Protein AF-A0A8J1VN07-F1 (afdb_monomer)

Structure (mmCIF, N/CA/C/O backbone):
data_AF-A0A8J1VN07-F1
#
_entry.id   AF-A0A8J1VN07-F1
#
loop_
_atom_site.group_PDB
_atom_site.id
_atom_site.type_symbol
_atom_site.label_atom_id
_atom_site.label_alt_id
_atom_site.label_comp_id
_atom_site.label_asym_id
_atom_site.label_entity_id
_atom_site.label_seq_id
_atom_site.pdbx_PDB_ins_code
_atom_site.Cartn_x
_atom_site.Cartn_y
_atom_site.Cartn_z
_atom_site.occupancy
_atom_site.B_iso_or_equiv
_atom_site.auth_seq_id
_atom_site.auth_comp_id
_atom_site.auth_asym_id
_atom_site.auth_atom_id
_atom_site.pdbx_PDB_model_num
ATOM 1 N N . MET A 1 1 ? -16.258 60.591 -54.299 1.00 44.97 1 MET A N 1
ATOM 2 C CA . MET A 1 1 ? -16.138 59.450 -55.232 1.00 44.97 1 MET A CA 1
ATOM 3 C C . MET A 1 1 ? -14.902 58.642 -54.844 1.00 44.97 1 MET A C 1
ATOM 5 O O . MET A 1 1 ? -13.807 59.048 -55.215 1.00 44.97 1 MET A O 1
ATOM 9 N N . PRO A 1 2 ? -15.018 57.593 -54.014 1.00 46.75 2 PRO A N 1
ATOM 10 C CA . PRO A 1 2 ? -13.864 56.781 -53.646 1.00 46.75 2 PRO A CA 1
ATOM 11 C C . PRO A 1 2 ? -13.555 55.771 -54.760 1.00 46.75 2 PRO A C 1
ATOM 13 O O . PRO A 1 2 ? -14.426 55.025 -55.199 1.00 46.75 2 PRO A O 1
ATOM 16 N N . VAL A 1 3 ? -12.306 55.775 -55.223 1.00 48.25 3 VAL A N 1
ATOM 17 C CA . VAL A 1 3 ? -11.783 54.857 -56.241 1.00 48.25 3 VAL A CA 1
ATOM 18 C C . VAL A 1 3 ? -11.377 53.555 -55.549 1.00 48.25 3 VAL A C 1
ATOM 20 O O . VAL A 1 3 ? -10.400 53.522 -54.803 1.00 48.25 3 VAL A O 1
ATOM 23 N N . GLN A 1 4 ? -12.141 52.485 -55.781 1.00 48.84 4 GLN A N 1
ATOM 24 C CA . GLN A 1 4 ? -11.778 51.123 -55.388 1.00 48.84 4 GLN A CA 1
ATOM 25 C C . GLN A 1 4 ? -10.551 50.669 -56.188 1.00 48.84 4 GLN A C 1
ATOM 27 O O . GLN A 1 4 ? -10.599 50.578 -57.413 1.00 48.84 4 GLN A O 1
ATOM 32 N N . ARG A 1 5 ? -9.449 50.364 -55.497 1.00 56.06 5 ARG A N 1
ATOM 33 C CA . ARG A 1 5 ? -8.319 49.617 -56.062 1.00 56.06 5 ARG A CA 1
ATOM 34 C C . ARG A 1 5 ? -8.428 48.161 -55.621 1.00 56.06 5 ARG A C 1
ATOM 36 O O . ARG A 1 5 ? -8.212 47.847 -54.455 1.00 56.06 5 ARG A O 1
ATOM 43 N N . THR A 1 6 ? -8.762 47.286 -56.558 1.00 60.28 6 THR A N 1
ATOM 44 C CA . THR A 1 6 ? -8.652 45.829 -56.420 1.00 60.28 6 THR A CA 1
ATOM 45 C C . THR A 1 6 ? -7.183 45.387 -56.497 1.00 60.28 6 THR A C 1
ATOM 47 O O . THR A 1 6 ? -6.462 45.864 -57.377 1.00 60.28 6 THR A O 1
ATOM 50 N N . PRO A 1 7 ? -6.716 44.481 -55.618 1.00 59.88 7 PRO A N 1
ATOM 51 C CA . PRO A 1 7 ? -5.375 43.905 -55.695 1.00 59.88 7 PRO A CA 1
ATOM 52 C C . PRO A 1 7 ? -5.293 42.775 -56.745 1.00 59.88 7 PRO A C 1
ATOM 54 O O . PRO A 1 7 ? -6.308 42.144 -57.047 1.00 59.88 7 PRO A O 1
ATOM 57 N N . PRO A 1 8 ? -4.100 42.495 -57.307 1.00 60.81 8 PRO A N 1
ATOM 58 C CA . PRO A 1 8 ? -3.937 41.502 -58.363 1.00 60.81 8 PRO A CA 1
ATOM 59 C C . PRO A 1 8 ? -3.998 40.063 -57.828 1.00 60.81 8 PRO A C 1
ATOM 61 O O . PRO A 1 8 ? -3.438 39.733 -56.781 1.00 60.81 8 PRO A O 1
ATOM 64 N N . HIS A 1 9 ? -4.648 39.192 -58.602 1.00 49.56 9 HI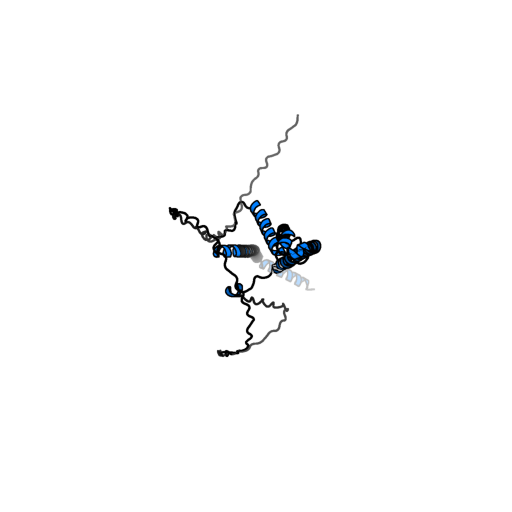S A N 1
ATOM 65 C CA . HIS A 1 9 ? -4.685 37.748 -58.391 1.00 49.56 9 HIS A CA 1
ATOM 66 C C . HIS A 1 9 ? -3.276 37.143 -58.467 1.00 49.56 9 HIS A C 1
ATOM 68 O O . HIS A 1 9 ? -2.657 37.087 -59.529 1.00 49.56 9 HIS A O 1
ATOM 74 N N . ARG A 1 10 ? -2.788 36.636 -57.332 1.00 50.16 10 ARG A N 1
ATOM 75 C CA . ARG A 1 10 ? -1.583 35.806 -57.252 1.00 50.16 10 ARG A CA 1
ATOM 76 C C . ARG A 1 10 ? -1.960 34.371 -57.626 1.00 50.16 10 ARG A C 1
ATOM 78 O O . ARG A 1 10 ? -2.603 33.670 -56.849 1.00 50.16 10 ARG A O 1
ATOM 85 N N . VAL A 1 11 ? -1.586 33.949 -58.831 1.00 57.62 11 VAL A N 1
ATOM 86 C CA . VAL A 1 11 ? -1.698 32.556 -59.281 1.00 57.62 11 VAL A CA 1
ATOM 87 C C . VAL A 1 11 ? -0.687 31.722 -58.489 1.00 57.62 11 VAL A C 1
ATOM 89 O O . VAL A 1 11 ? 0.515 31.783 -58.736 1.00 57.62 11 VAL A O 1
ATOM 92 N N . ASN A 1 12 ? -1.174 30.970 -57.501 1.00 46.94 12 ASN A N 1
ATOM 93 C CA . ASN A 1 12 ? -0.401 29.951 -56.792 1.00 46.94 12 ASN A CA 1
ATOM 94 C C . ASN A 1 12 ? -0.149 28.770 -57.741 1.00 46.94 12 ASN A C 1
ATOM 96 O O . ASN A 1 12 ? -0.944 27.833 -57.803 1.00 46.94 12 ASN A O 1
ATOM 100 N N . GLN A 1 13 ? 0.960 28.808 -58.480 1.00 49.34 13 GLN A N 1
ATOM 101 C CA . GLN A 1 13 ? 1.507 27.602 -59.093 1.00 49.34 13 GLN A CA 1
ATOM 102 C C . GLN A 1 13 ? 2.108 26.740 -57.981 1.00 49.34 13 GLN A C 1
ATOM 104 O O . GLN A 1 13 ? 3.139 27.063 -57.394 1.00 49.34 13 GLN A O 1
ATOM 109 N N . ARG A 1 14 ? 1.397 25.664 -57.643 1.00 55.41 14 ARG A N 1
ATOM 110 C CA . ARG A 1 14 ? 1.853 24.634 -56.713 1.00 55.41 14 ARG A CA 1
ATOM 111 C C . ARG A 1 14 ? 2.911 23.789 -57.441 1.00 55.41 14 ARG A C 1
ATOM 113 O O . ARG A 1 14 ? 2.589 23.271 -58.510 1.00 55.41 14 ARG A O 1
ATOM 120 N N . PRO A 1 15 ? 4.140 23.643 -56.919 1.00 67.19 15 PRO A N 1
ATOM 121 C CA . PRO A 1 15 ? 5.113 22.735 -57.515 1.00 67.19 15 PRO A CA 1
ATOM 122 C C . PRO A 1 15 ? 4.600 21.283 -57.441 1.00 67.19 15 PRO A C 1
ATOM 124 O O . PRO A 1 15 ? 3.856 20.947 -56.509 1.00 67.19 15 PRO A O 1
ATOM 127 N N . PRO A 1 16 ? 4.951 20.428 -58.420 1.00 68.81 16 PRO A N 1
ATOM 128 C CA . PRO A 1 16 ? 4.545 19.028 -58.422 1.00 68.81 16 PRO A CA 1
ATOM 129 C C . PRO A 1 16 ? 5.101 18.299 -57.186 1.00 68.81 16 PRO A C 1
ATOM 131 O O . PRO A 1 16 ? 6.190 18.630 -56.713 1.00 68.81 16 PRO A O 1
ATOM 134 N N . PRO A 1 17 ? 4.360 17.322 -56.633 1.00 63.00 17 PRO A N 1
ATOM 135 C CA . PRO A 1 17 ? 4.795 16.586 -55.455 1.00 63.00 17 PRO A CA 1
ATOM 136 C C . PRO A 1 17 ? 6.035 15.746 -55.774 1.00 63.00 17 PRO A C 1
ATOM 138 O O . PRO A 1 17 ? 6.021 14.939 -56.703 1.00 63.00 17 PRO A O 1
ATOM 141 N N . SER A 1 18 ? 7.091 15.919 -54.977 1.00 63.91 18 SER A N 1
ATOM 142 C CA . SER A 1 18 ? 8.268 15.051 -54.994 1.00 63.91 18 SER A CA 1
ATOM 143 C C . SER A 1 18 ? 7.865 13.580 -54.802 1.00 63.91 18 SER A C 1
ATOM 145 O O . SER A 1 18 ? 6.956 13.301 -54.009 1.00 63.91 18 SER A O 1
ATOM 147 N N . PRO A 1 19 ? 8.527 12.632 -55.490 1.00 59.41 19 PRO A N 1
ATOM 148 C CA . PRO A 1 19 ? 8.246 11.211 -55.335 1.00 59.41 19 PRO A CA 1
ATOM 149 C C . PRO A 1 19 ? 8.469 10.795 -53.877 1.00 59.41 19 PRO A C 1
ATOM 151 O O . PRO A 1 19 ? 9.519 11.065 -53.291 1.00 59.41 19 PRO A O 1
ATOM 154 N N . ARG A 1 20 ? 7.445 10.172 -53.278 1.00 55.84 20 ARG A N 1
ATOM 155 C CA . ARG A 1 20 ? 7.528 9.619 -51.923 1.00 55.84 20 ARG A CA 1
ATOM 156 C C . ARG A 1 20 ? 8.669 8.598 -51.873 1.00 55.84 20 ARG A C 1
ATOM 158 O O . ARG A 1 20 ? 8.742 7.761 -52.773 1.00 55.84 20 ARG A O 1
ATOM 165 N N . PRO A 1 21 ? 9.520 8.620 -50.834 1.00 54.38 21 PRO A N 1
ATOM 166 C CA . PRO A 1 21 ? 10.412 7.505 -50.579 1.00 54.38 21 PRO A CA 1
ATOM 167 C C . PRO A 1 21 ? 9.549 6.266 -50.357 1.00 54.38 21 PRO A C 1
ATOM 169 O O . PRO A 1 21 ? 8.587 6.308 -49.592 1.00 54.38 21 PRO A O 1
ATOM 172 N N . THR A 1 22 ? 9.882 5.200 -51.072 1.00 52.91 22 THR A N 1
ATOM 173 C CA . THR A 1 22 ? 9.281 3.876 -50.968 1.00 52.91 22 THR A CA 1
ATOM 174 C C . THR A 1 22 ? 9.174 3.503 -49.489 1.00 52.91 22 THR A C 1
ATOM 176 O O . THR A 1 22 ? 10.190 3.296 -48.822 1.00 52.91 22 THR A O 1
ATOM 179 N N . GLU A 1 23 ? 7.950 3.498 -48.956 1.00 41.38 23 GLU A N 1
ATOM 180 C CA . GLU A 1 23 ? 7.654 2.883 -47.668 1.00 41.38 23 GLU A CA 1
ATOM 181 C C . GLU A 1 23 ? 8.021 1.411 -47.817 1.00 41.38 23 GLU A C 1
ATOM 183 O O . GLU A 1 23 ? 7.412 0.673 -48.590 1.00 41.38 23 GLU A O 1
ATOM 188 N N . VAL A 1 24 ? 9.088 1.003 -47.135 1.00 53.22 24 VAL A N 1
ATOM 189 C CA . VAL A 1 24 ? 9.361 -0.409 -46.919 1.00 53.22 24 VAL A CA 1
ATOM 190 C C . VAL A 1 24 ? 8.247 -0.877 -45.995 1.00 53.22 24 VAL A C 1
ATOM 192 O O . VAL A 1 24 ? 8.266 -0.587 -44.798 1.00 53.22 24 VAL A O 1
ATOM 195 N N . ASP A 1 25 ? 7.243 -1.508 -46.596 1.00 42.31 25 ASP A N 1
ATOM 196 C CA . ASP A 1 25 ? 6.128 -2.171 -45.934 1.00 42.31 25 ASP A CA 1
ATOM 197 C C . ASP A 1 25 ? 6.688 -3.310 -45.074 1.00 42.31 25 ASP A C 1
ATOM 199 O O . ASP A 1 25 ? 6.814 -4.460 -45.490 1.00 42.31 25 ASP A O 1
ATOM 203 N N . MET A 1 26 ? 7.129 -2.964 -43.864 1.00 48.28 26 MET A N 1
ATOM 204 C CA . MET A 1 26 ? 7.346 -3.938 -42.808 1.00 48.28 26 MET A CA 1
ATOM 205 C C . MET A 1 26 ? 5.979 -4.269 -42.222 1.00 48.28 26 MET A C 1
ATOM 207 O O . MET A 1 26 ? 5.618 -3.800 -41.142 1.00 48.28 26 MET A O 1
ATOM 211 N N . THR A 1 27 ? 5.219 -5.080 -42.961 1.00 44.22 27 THR A N 1
ATOM 212 C CA . THR A 1 27 ? 4.056 -5.805 -42.454 1.00 44.22 27 THR A CA 1
ATOM 213 C C . THR A 1 27 ? 4.450 -6.507 -41.160 1.00 44.22 27 THR A C 1
ATOM 215 O O . THR A 1 27 ? 5.112 -7.546 -41.164 1.00 44.22 27 THR A O 1
ATOM 218 N N . LEU A 1 28 ? 4.059 -5.909 -40.035 1.00 52.22 28 LEU A N 1
ATOM 219 C CA . LEU A 1 28 ? 4.074 -6.561 -38.737 1.00 52.22 28 LEU A CA 1
ATOM 220 C C . LEU A 1 28 ? 3.205 -7.826 -38.839 1.00 52.22 28 LEU A C 1
ATOM 222 O O . LEU A 1 28 ? 2.122 -7.768 -39.431 1.00 52.22 28 LEU A O 1
ATOM 226 N N . PRO A 1 29 ? 3.643 -8.972 -38.285 1.00 57.94 29 PRO A N 1
ATOM 227 C CA . PRO A 1 29 ? 2.808 -10.162 -38.244 1.00 57.94 29 PRO A CA 1
ATOM 228 C C . PRO A 1 29 ? 1.493 -9.831 -37.524 1.00 57.94 29 PRO A C 1
ATOM 230 O O . PRO A 1 29 ? 1.509 -9.071 -36.549 1.00 57.94 29 PRO A O 1
ATOM 233 N N . PRO A 1 30 ? 0.352 -10.372 -37.989 1.00 57.31 30 PRO A N 1
ATOM 234 C CA . PRO A 1 30 ? -0.945 -10.076 -37.407 1.00 57.31 30 PRO A CA 1
ATOM 235 C C . PRO A 1 30 ? -0.907 -10.374 -35.912 1.00 57.31 30 PRO A C 1
ATOM 237 O O . PRO A 1 30 ? -0.591 -11.484 -35.479 1.00 57.31 30 PRO A O 1
ATOM 240 N N . THR A 1 31 ? -1.212 -9.340 -35.137 1.00 47.22 31 THR A N 1
ATOM 241 C CA . THR A 1 31 ? -1.364 -9.366 -33.691 1.00 47.22 31 THR A CA 1
ATOM 242 C C . THR A 1 31 ? -2.186 -10.584 -33.297 1.00 47.22 31 THR A C 1
ATOM 244 O O . THR A 1 31 ? -3.302 -10.779 -33.785 1.00 47.22 31 THR A O 1
ATOM 247 N N . SER A 1 32 ? -1.603 -11.408 -32.423 1.00 45.50 32 SER A N 1
ATOM 248 C CA . SER A 1 32 ? -2.245 -12.559 -31.802 1.00 45.50 32 SER A CA 1
ATOM 249 C C . SER A 1 32 ? -3.691 -12.243 -31.447 1.00 45.50 32 SER A C 1
ATOM 251 O O . SER A 1 32 ? -3.991 -11.378 -30.625 1.00 45.50 32 SER A O 1
ATOM 253 N N . ARG A 1 33 ? -4.559 -12.985 -32.126 1.00 42.59 33 ARG A N 1
ATOM 254 C CA . ARG A 1 33 ? -5.982 -13.187 -31.897 1.00 42.59 33 ARG A CA 1
ATOM 255 C C . ARG A 1 33 ? -6.319 -12.998 -30.414 1.00 42.59 33 ARG A C 1
ATOM 257 O O . ARG A 1 33 ? -5.967 -13.831 -29.581 1.00 42.59 33 ARG A O 1
ATOM 264 N N . ALA A 1 34 ? -7.004 -11.900 -30.102 1.00 43.56 34 ALA A N 1
ATOM 265 C CA . ALA A 1 34 ? -7.646 -11.716 -28.810 1.00 43.56 34 ALA A CA 1
ATOM 266 C C . ALA A 1 34 ? -8.473 -12.970 -28.490 1.00 43.56 34 ALA A C 1
ATOM 268 O O . ALA A 1 34 ? -9.209 -13.464 -29.351 1.00 43.56 34 ALA A O 1
ATOM 269 N N . PHE A 1 35 ? -8.319 -13.495 -27.274 1.00 41.31 35 PHE A N 1
ATOM 270 C CA . PHE A 1 35 ? -9.111 -14.599 -26.749 1.00 41.31 35 PHE A CA 1
ATOM 271 C C . PHE A 1 35 ? -10.602 -14.257 -26.867 1.00 41.31 35 PHE A C 1
ATOM 273 O O . PHE A 1 35 ? -11.169 -13.555 -26.034 1.00 41.31 35 PHE A O 1
ATOM 280 N N . GLN A 1 36 ? -11.243 -14.754 -27.923 1.00 41.31 36 GLN A N 1
ATOM 281 C CA . GLN A 1 36 ? -12.692 -14.808 -28.020 1.00 41.31 36 GLN A CA 1
ATOM 282 C C . GLN A 1 36 ? -13.161 -15.913 -27.076 1.00 41.31 36 GLN A C 1
ATOM 284 O O . GLN A 1 36 ? -13.163 -17.089 -27.433 1.00 41.31 36 GLN A O 1
ATOM 289 N N . THR A 1 37 ? -13.581 -15.555 -25.867 1.00 53.03 37 THR A N 1
ATOM 290 C CA . THR A 1 37 ? -14.410 -16.434 -25.037 1.00 53.03 37 THR A CA 1
ATOM 291 C C . THR A 1 37 ? -15.842 -16.409 -25.574 1.00 53.03 37 THR A C 1
ATOM 293 O O . THR A 1 37 ? -16.760 -15.863 -24.973 1.00 53.03 37 THR A O 1
ATOM 296 N N . SER A 1 38 ? -16.038 -16.995 -26.756 1.00 39.28 38 SER A N 1
ATOM 297 C CA . SER A 1 38 ? -17.365 -17.256 -27.308 1.00 39.28 38 SER A CA 1
ATOM 298 C C . SER A 1 38 ? -17.703 -18.721 -27.073 1.00 39.28 38 SER A C 1
ATOM 300 O O . SER A 1 38 ? -17.197 -19.606 -27.757 1.00 39.28 38 SER A O 1
ATOM 302 N N . ASN A 1 39 ? -18.566 -18.976 -26.091 1.00 49.66 39 ASN A N 1
ATOM 303 C CA . ASN A 1 39 ? -19.317 -20.222 -26.003 1.00 49.66 39 ASN A CA 1
ATOM 304 C C . ASN A 1 39 ? -20.809 -19.870 -26.165 1.00 49.66 39 ASN A C 1
ATOM 306 O O . ASN A 1 39 ? -21.510 -19.680 -25.167 1.00 49.66 39 ASN A O 1
ATOM 310 N N . PRO A 1 40 ? -21.310 -19.688 -27.403 1.00 49.91 40 PRO A N 1
ATOM 311 C CA . PRO A 1 40 ? -22.647 -19.168 -27.670 1.00 49.91 40 PRO A CA 1
ATOM 312 C C . PRO A 1 40 ? -23.677 -20.308 -27.685 1.00 49.91 40 PRO A C 1
ATOM 314 O O . PRO A 1 40 ? -24.415 -20.476 -28.651 1.00 49.91 40 PRO A O 1
ATOM 317 N N . GLY A 1 41 ? -23.704 -21.134 -26.633 1.00 46.06 41 GLY A N 1
ATOM 318 C CA . GLY A 1 41 ? -24.526 -22.351 -26.634 1.00 46.06 41 GLY A CA 1
ATOM 319 C C . GLY A 1 41 ? -25.024 -22.865 -25.287 1.00 46.06 41 GLY A C 1
ATOM 320 O O . GLY A 1 41 ? -25.843 -23.779 -25.268 1.00 46.06 41 GLY A O 1
ATOM 321 N N . VAL A 1 42 ? -24.609 -22.297 -24.151 1.00 48.22 42 VAL A N 1
ATOM 322 C CA . VAL A 1 42 ? -25.047 -22.807 -22.840 1.00 48.22 42 VAL A CA 1
ATOM 323 C C . VAL A 1 42 ? -26.216 -21.977 -22.310 1.00 48.22 42 VAL A C 1
ATOM 325 O O . VAL A 1 42 ? -26.054 -21.087 -21.477 1.00 48.22 42 VAL A O 1
ATOM 328 N N . ARG A 1 43 ? -27.431 -22.289 -22.778 1.00 43.19 43 ARG A N 1
ATOM 329 C CA . ARG A 1 43 ? -28.664 -21.918 -22.070 1.00 43.19 43 ARG A CA 1
ATOM 330 C C . ARG A 1 43 ? -28.736 -22.738 -20.779 1.00 43.19 43 ARG A C 1
ATOM 332 O O . ARG A 1 43 ? -29.163 -23.886 -20.798 1.00 43.19 43 ARG A O 1
ATOM 339 N N . ARG A 1 44 ? -28.316 -22.156 -19.652 1.00 46.28 44 ARG A N 1
ATOM 340 C CA . ARG A 1 44 ? -28.625 -22.710 -18.326 1.00 46.28 44 ARG A CA 1
ATOM 341 C C . ARG A 1 44 ? -30.095 -22.435 -18.022 1.00 46.28 44 ARG A C 1
ATOM 343 O O . ARG A 1 44 ? -30.465 -21.310 -17.702 1.00 46.28 44 ARG A O 1
ATOM 350 N N . THR A 1 45 ? -30.931 -23.456 -18.152 1.00 60.88 45 THR A N 1
ATOM 351 C CA . THR A 1 45 ? -32.258 -23.489 -17.534 1.00 60.88 45 THR A CA 1
ATOM 352 C C . THR A 1 45 ? -32.102 -23.525 -16.009 1.00 60.88 45 THR A C 1
ATOM 354 O O . THR A 1 45 ? -31.266 -24.287 -15.517 1.00 60.88 45 THR A O 1
ATOM 357 N N . PRO A 1 46 ? -32.866 -22.726 -15.245 1.00 56.19 46 PRO A N 1
ATOM 358 C CA . PRO A 1 46 ? -32.878 -22.831 -13.790 1.00 56.19 46 PRO A CA 1
ATOM 359 C C . PRO A 1 46 ? -33.546 -24.152 -13.361 1.00 56.19 46 PRO A C 1
ATOM 361 O O . PRO A 1 46 ? -34.554 -24.532 -13.963 1.00 56.19 46 PRO A O 1
ATOM 364 N N . PRO A 1 47 ? -33.020 -24.866 -12.349 1.00 60.38 47 PRO A N 1
ATOM 365 C CA . PRO A 1 47 ? -33.726 -26.003 -11.776 1.00 60.38 47 PRO A CA 1
ATOM 366 C C . PRO A 1 47 ? -34.983 -25.518 -11.028 1.00 60.38 47 PRO A C 1
ATOM 368 O O . PRO A 1 47 ? -34.917 -24.511 -10.317 1.00 60.38 47 PRO A O 1
ATOM 371 N N . PRO A 1 48 ? -36.130 -26.201 -11.177 1.00 54.91 48 PRO A N 1
ATOM 372 C CA . PRO A 1 48 ? -37.327 -25.906 -10.409 1.00 54.91 48 PRO A CA 1
ATOM 373 C C . PRO A 1 48 ? -37.236 -26.543 -9.017 1.00 54.91 48 PRO A C 1
ATOM 375 O O . PRO A 1 48 ? -36.847 -27.699 -8.886 1.00 54.91 48 PRO A O 1
ATOM 378 N N . GLY A 1 49 ? -37.668 -25.797 -7.999 1.00 51.62 49 GLY A N 1
ATOM 379 C CA . GLY A 1 49 ? -38.128 -26.355 -6.727 1.00 51.62 49 GLY A CA 1
ATOM 380 C C . GLY A 1 49 ? -37.034 -26.777 -5.748 1.00 51.62 49 GLY A C 1
ATOM 381 O O . GLY A 1 49 ? -36.544 -27.901 -5.766 1.00 51.62 49 GLY A O 1
ATOM 382 N N . THR A 1 50 ? -36.732 -25.906 -4.791 1.00 44.69 50 THR A N 1
ATOM 383 C CA . THR A 1 50 ? -36.275 -26.361 -3.475 1.00 44.69 50 THR A CA 1
ATOM 384 C C . THR A 1 50 ? -37.034 -25.545 -2.444 1.00 44.69 50 THR A C 1
ATOM 386 O O . THR A 1 50 ? -36.793 -24.351 -2.273 1.00 44.69 50 THR A O 1
ATOM 389 N N . GLU A 1 51 ? -38.044 -26.184 -1.858 1.00 53.34 51 GLU A N 1
ATOM 390 C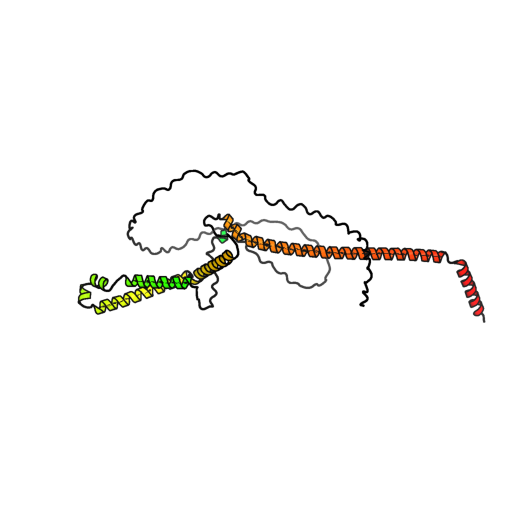 CA . GLU A 1 51 ? -38.797 -25.673 -0.719 1.00 53.34 51 GLU A CA 1
ATOM 391 C C . GLU A 1 51 ? -37.852 -25.346 0.448 1.00 53.34 51 GLU A C 1
ATOM 393 O O . GLU A 1 51 ? -36.861 -26.054 0.660 1.00 53.34 51 GLU A O 1
ATOM 398 N N . PRO A 1 52 ? -38.140 -24.292 1.228 1.00 59.38 52 PRO A N 1
ATOM 399 C CA . PRO A 1 52 ? -37.402 -24.012 2.449 1.00 59.38 52 PRO A CA 1
ATOM 400 C C . PRO A 1 52 ? -37.771 -25.036 3.540 1.00 59.38 52 PRO A C 1
ATOM 402 O O . PRO A 1 52 ? -38.960 -25.275 3.766 1.00 59.38 52 PRO A O 1
ATOM 405 N N . PRO A 1 53 ? -36.798 -25.623 4.263 1.00 66.31 53 PRO A N 1
ATOM 406 C CA . PRO A 1 53 ? -37.112 -26.436 5.430 1.00 66.31 53 PRO A CA 1
ATOM 407 C C . PRO A 1 53 ? -37.690 -25.564 6.562 1.00 66.31 53 PRO A C 1
ATOM 409 O O . PRO A 1 53 ? -37.309 -24.396 6.704 1.00 66.31 53 PRO A O 1
ATOM 412 N N . PRO A 1 54 ? -38.607 -26.112 7.379 1.00 57.62 54 PRO A N 1
ATOM 413 C CA . PRO A 1 54 ? -39.258 -25.371 8.445 1.00 57.62 54 PRO A CA 1
ATOM 414 C C . PRO A 1 54 ? -38.294 -25.011 9.579 1.00 57.62 54 PRO A C 1
ATOM 416 O O . PRO A 1 54 ? -37.402 -25.763 9.966 1.00 57.62 54 PRO A O 1
ATOM 419 N N . SER A 1 55 ? -38.549 -23.824 10.115 1.00 50.53 55 SER A N 1
ATOM 420 C CA . SER A 1 55 ? -37.924 -23.208 11.276 1.00 50.53 55 SER A CA 1
ATOM 421 C C . SER A 1 55 ? -37.987 -24.118 12.510 1.00 50.53 55 SER A C 1
ATOM 423 O O . SER A 1 55 ? -39.042 -24.251 13.129 1.00 50.53 55 SER A O 1
ATOM 425 N N . SER A 1 56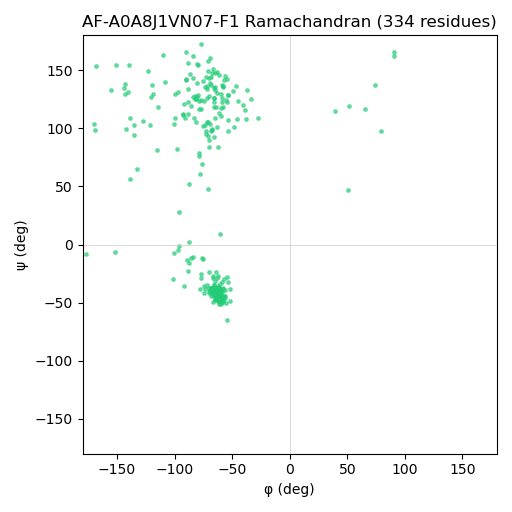 ? -36.851 -24.696 12.907 1.00 49.12 56 SER A N 1
ATOM 426 C CA . SER A 1 56 ? -36.698 -25.362 14.205 1.00 49.12 56 SER A CA 1
ATOM 427 C C . SER A 1 56 ? -36.153 -24.379 15.234 1.00 49.12 56 SER A C 1
ATOM 429 O O . SER A 1 56 ? -35.010 -23.931 15.161 1.00 49.12 56 SER A O 1
ATOM 431 N N . ALA A 1 57 ? -37.006 -24.045 16.199 1.00 44.72 57 ALA A N 1
ATOM 432 C CA . ALA A 1 57 ? -36.669 -23.294 17.394 1.00 44.72 57 ALA A CA 1
ATOM 433 C C . ALA A 1 57 ? -35.674 -24.089 18.259 1.00 44.72 57 ALA A C 1
ATOM 435 O O . ALA A 1 57 ? -35.995 -25.177 18.734 1.00 44.72 57 ALA A O 1
ATOM 436 N N . MET A 1 58 ? -34.476 -23.542 18.485 1.00 46.62 58 MET A N 1
ATOM 437 C CA . MET A 1 58 ? -33.552 -24.048 19.503 1.00 46.62 58 MET A CA 1
ATOM 438 C C . MET A 1 58 ? -33.836 -23.370 20.843 1.00 46.62 58 MET A C 1
ATOM 440 O O . MET A 1 58 ? -33.614 -22.176 21.029 1.00 46.62 58 MET A O 1
ATOM 444 N N . THR A 1 59 ? -34.320 -24.174 21.781 1.00 56.03 59 THR A N 1
ATOM 445 C CA . THR A 1 59 ? -34.325 -23.910 23.220 1.00 56.03 59 THR A CA 1
ATOM 446 C C . THR A 1 59 ? -32.890 -24.041 23.759 1.00 56.03 59 THR A C 1
ATOM 448 O O . THR A 1 59 ? -32.208 -24.998 23.390 1.00 56.03 59 THR A O 1
ATOM 451 N N . PRO A 1 60 ? -32.396 -23.142 24.627 1.00 49.94 60 PRO A N 1
ATOM 452 C CA . PRO A 1 60 ? -31.083 -23.304 25.242 1.00 49.94 60 PRO A CA 1
ATOM 453 C C . PRO A 1 60 ? -31.168 -24.252 26.449 1.00 49.94 60 PRO A C 1
ATOM 455 O O . PRO A 1 60 ? -31.950 -24.015 27.370 1.00 49.94 60 PRO A O 1
ATOM 458 N N . GLN A 1 61 ? -30.350 -25.309 26.465 1.00 51.38 61 GLN A N 1
ATOM 459 C CA . GLN A 1 61 ? -30.043 -26.041 27.698 1.00 51.38 61 GLN A CA 1
ATOM 460 C C . GLN A 1 61 ? -28.801 -25.448 28.387 1.00 51.38 61 GLN A C 1
ATOM 462 O O . GLN A 1 61 ? -27.848 -25.075 27.698 1.00 51.38 61 GLN A O 1
ATOM 467 N N . PRO A 1 62 ? -28.785 -25.375 29.732 1.00 54.88 62 PRO A N 1
ATOM 468 C CA . PRO A 1 62 ? -27.644 -24.901 30.500 1.00 54.88 62 PRO A CA 1
ATOM 469 C C . PRO A 1 62 ? -26.710 -26.075 30.808 1.00 54.88 62 PRO A C 1
ATOM 471 O O . PRO A 1 62 ? -27.134 -27.044 31.435 1.00 54.88 62 PRO A O 1
ATOM 474 N N . ASN A 1 63 ? -25.440 -25.989 30.402 1.00 44.91 63 ASN A N 1
ATOM 475 C CA . ASN A 1 63 ? -24.435 -26.958 30.830 1.00 44.91 63 ASN A CA 1
ATOM 476 C C . ASN A 1 63 ? -23.592 -26.409 31.980 1.00 44.91 63 ASN A C 1
ATOM 478 O O . ASN A 1 63 ? -23.099 -25.282 31.959 1.00 44.91 63 ASN A O 1
ATOM 482 N N . LEU A 1 64 ? -23.523 -27.258 32.998 1.00 44.53 64 LEU A N 1
ATOM 483 C CA . LEU A 1 64 ? -22.979 -27.065 34.327 1.00 44.53 64 LEU A CA 1
ATOM 484 C C . LEU A 1 64 ? -21.450 -26.977 34.344 1.00 44.53 64 LEU A C 1
ATOM 486 O O . LEU A 1 64 ? -20.752 -27.628 33.569 1.00 44.53 64 LEU A O 1
ATOM 490 N N . LEU A 1 65 ? -20.979 -26.200 35.321 1.00 41.91 65 LEU A N 1
ATOM 491 C CA . LEU A 1 65 ? -19.646 -26.212 35.914 1.00 41.91 65 LEU A CA 1
ATOM 492 C C . LEU A 1 65 ? -19.056 -27.625 36.051 1.00 41.91 65 LEU A C 1
ATOM 494 O O . LEU A 1 65 ? -19.667 -28.466 36.706 1.00 41.91 65 LEU A O 1
ATOM 498 N N . VAL A 1 66 ? -17.794 -27.786 35.644 1.00 50.75 66 VAL A N 1
ATOM 499 C CA . VAL A 1 66 ? -16.777 -28.506 36.432 1.00 50.75 66 VAL A CA 1
ATOM 500 C C . VAL A 1 66 ? -15.426 -27.787 36.262 1.00 50.75 66 VAL A C 1
ATOM 502 O O . VAL A 1 66 ? -15.032 -27.525 35.125 1.00 50.75 66 VAL A O 1
ATOM 505 N N . PRO A 1 67 ? -14.706 -27.461 37.352 1.00 50.69 67 PRO A N 1
ATOM 506 C CA . PRO A 1 67 ? -13.333 -26.973 37.307 1.00 50.69 67 PRO A CA 1
ATOM 507 C C . PRO A 1 67 ? -12.343 -28.145 37.374 1.00 50.69 67 PRO A C 1
ATOM 509 O O . PRO A 1 67 ? -12.548 -29.111 38.110 1.00 50.69 67 PRO A O 1
ATOM 512 N N . SER A 1 68 ? -11.237 -28.066 36.641 1.00 50.06 68 SER A N 1
ATOM 513 C CA . SER A 1 68 ? -10.079 -28.928 36.887 1.00 50.06 68 SER A CA 1
ATOM 514 C C . SER A 1 68 ? -8.794 -28.145 36.677 1.00 50.06 68 SER A C 1
ATOM 516 O O . SER A 1 68 ? -8.336 -27.929 35.558 1.00 50.06 68 SER A O 1
ATOM 518 N N . ASP A 1 69 ? -8.247 -27.723 37.812 1.00 47.28 69 ASP A N 1
ATOM 519 C CA . ASP A 1 69 ? -6.825 -27.520 38.024 1.00 47.28 69 ASP A CA 1
ATOM 520 C C . ASP A 1 69 ? -6.060 -28.796 37.649 1.00 47.28 69 ASP A C 1
ATOM 522 O O . ASP A 1 69 ? -6.354 -29.857 38.192 1.00 47.28 69 ASP A O 1
ATOM 526 N N . MET A 1 70 ? -5.029 -28.689 36.810 1.00 45.31 70 MET A N 1
ATOM 527 C CA . MET A 1 70 ? -3.767 -29.394 37.048 1.00 45.31 70 MET A CA 1
ATOM 528 C C . MET A 1 70 ? -2.602 -28.687 36.351 1.00 45.31 70 MET A C 1
ATOM 530 O O . MET A 1 70 ? -2.663 -28.264 35.200 1.00 45.31 70 MET A O 1
ATOM 534 N N . ARG A 1 71 ? -1.551 -28.534 37.153 1.00 50.00 71 ARG A N 1
ATOM 535 C CA . ARG A 1 71 ? -0.252 -27.901 36.918 1.00 50.00 71 ARG A CA 1
ATOM 536 C C . ARG A 1 71 ? 0.692 -28.798 36.087 1.00 50.00 71 ARG A C 1
ATOM 538 O O . ARG A 1 71 ? 0.346 -29.946 35.823 1.00 50.00 71 ARG A O 1
ATOM 545 N N . PRO A 1 72 ? 1.866 -28.283 35.664 1.00 49.59 72 PRO A N 1
ATOM 546 C CA . PRO A 1 72 ? 2.639 -28.836 34.558 1.00 49.59 72 PRO A CA 1
ATOM 547 C C . PRO A 1 72 ? 3.588 -29.954 35.001 1.00 49.59 72 PRO A C 1
ATOM 549 O O . PRO A 1 72 ? 4.159 -29.900 36.090 1.00 49.59 72 PRO A O 1
ATOM 552 N N . ILE A 1 73 ? 3.795 -30.928 34.114 1.00 45.34 73 ILE A N 1
ATOM 553 C CA . ILE A 1 73 ? 4.864 -31.922 34.224 1.00 45.34 73 ILE A CA 1
ATOM 554 C C . ILE A 1 73 ? 6.085 -31.392 33.468 1.00 45.34 73 ILE A C 1
ATOM 556 O O . ILE A 1 73 ? 6.025 -31.088 32.278 1.00 45.34 73 ILE A O 1
ATOM 560 N N . ILE A 1 74 ? 7.171 -31.255 34.220 1.00 46.34 74 ILE A N 1
ATOM 561 C CA . ILE A 1 74 ? 8.550 -31.092 33.768 1.00 46.34 74 ILE A CA 1
ATOM 562 C C . ILE A 1 74 ? 9.092 -32.499 33.503 1.00 46.34 74 ILE A C 1
ATOM 564 O O . ILE A 1 74 ? 9.033 -33.309 34.416 1.00 46.34 74 ILE A O 1
ATOM 568 N N . GLU A 1 75 ? 9.638 -32.756 32.315 1.00 44.59 75 GLU A N 1
ATOM 569 C CA . GLU A 1 75 ? 10.582 -33.847 31.982 1.00 44.59 75 GLU A CA 1
ATOM 570 C C . GLU A 1 75 ? 11.102 -33.531 30.561 1.00 44.59 75 GLU A C 1
ATOM 572 O O . GLU A 1 75 ? 10.323 -33.476 29.616 1.00 44.59 75 GLU A O 1
ATOM 577 N N . ASN A 1 76 ? 12.278 -32.933 30.364 1.00 39.00 76 ASN A N 1
ATOM 578 C CA . ASN A 1 76 ? 13.654 -33.412 30.535 1.00 39.00 76 ASN A CA 1
ATOM 579 C C . ASN A 1 76 ? 14.054 -34.556 29.577 1.00 39.00 76 ASN A C 1
ATOM 581 O O . ASN A 1 76 ? 13.512 -35.650 29.644 1.00 39.00 76 ASN A O 1
ATOM 585 N N . ASP A 1 77 ? 15.047 -34.237 28.738 1.00 36.75 77 ASP A N 1
ATOM 586 C CA . ASP A 1 77 ? 15.997 -35.091 28.011 1.00 36.75 77 ASP A CA 1
ATOM 587 C C . ASP A 1 77 ? 15.499 -36.265 27.151 1.00 36.75 77 ASP A C 1
ATOM 589 O O . ASP A 1 77 ? 15.028 -37.278 27.655 1.00 36.75 77 ASP A O 1
ATOM 593 N N . SER A 1 78 ? 15.805 -36.206 25.845 1.00 43.97 78 SER A N 1
ATOM 594 C CA . SER A 1 78 ? 16.505 -37.298 25.143 1.00 43.97 78 SER A CA 1
ATOM 595 C C . SER A 1 78 ? 16.955 -36.892 23.736 1.00 43.97 78 SER A C 1
ATOM 597 O O . SER A 1 78 ? 16.193 -36.843 22.774 1.00 43.97 78 SER A O 1
ATOM 599 N N . SER A 1 79 ? 18.259 -36.642 23.662 1.00 43.50 79 SER A N 1
ATOM 600 C CA . SER A 1 79 ? 19.163 -36.843 22.529 1.00 43.50 79 SER A CA 1
ATOM 601 C C . SER A 1 79 ? 18.823 -38.065 21.658 1.00 43.50 79 SER A C 1
ATOM 603 O O . SER A 1 79 ? 18.827 -39.192 22.150 1.00 43.50 79 SER A O 1
ATOM 605 N N . VAL A 1 80 ? 18.656 -37.858 20.345 1.00 46.47 80 VAL A N 1
ATOM 606 C CA . VAL A 1 80 ? 18.945 -38.876 19.320 1.00 46.47 80 VAL A CA 1
ATOM 607 C C . VAL A 1 80 ? 19.637 -38.192 18.142 1.00 46.47 80 VAL A C 1
ATOM 609 O O . VAL A 1 80 ? 19.039 -37.415 17.400 1.00 46.47 80 VAL A O 1
ATOM 612 N N . GLY A 1 81 ? 20.933 -38.472 18.007 1.00 38.62 81 GLY A N 1
ATOM 613 C CA . GLY A 1 81 ? 21.761 -38.048 16.887 1.00 38.62 81 GLY A CA 1
ATOM 614 C C . GLY A 1 81 ? 21.450 -38.825 15.608 1.00 38.62 81 GLY A C 1
ATOM 615 O O . GLY A 1 81 ? 21.202 -40.030 15.636 1.00 38.62 81 GLY A O 1
ATOM 616 N N . ILE A 1 82 ? 21.524 -38.124 14.478 1.00 47.38 82 ILE A N 1
ATOM 617 C CA . ILE A 1 82 ? 21.513 -38.703 13.132 1.00 47.38 82 ILE A CA 1
ATOM 618 C C . ILE A 1 82 ? 22.831 -38.289 12.448 1.00 47.38 82 ILE A C 1
ATOM 620 O O . ILE A 1 82 ? 23.159 -37.099 12.455 1.00 47.38 82 ILE A O 1
ATOM 624 N N . PRO A 1 83 ? 23.620 -39.235 11.903 1.00 59.53 83 PRO A N 1
ATOM 625 C CA . PRO A 1 83 ? 24.945 -38.967 11.338 1.00 59.53 83 PRO A CA 1
ATOM 626 C C . PRO A 1 83 ? 24.892 -38.395 9.906 1.00 59.53 83 PRO A C 1
ATOM 628 O O . PRO A 1 83 ? 23.941 -38.669 9.169 1.00 59.53 83 PRO A O 1
ATOM 631 N N . PRO A 1 84 ? 25.928 -37.652 9.462 1.00 54.97 84 PRO A N 1
ATOM 632 C CA . PRO A 1 84 ? 26.014 -37.142 8.099 1.00 54.97 84 PRO A CA 1
ATOM 633 C C . PRO A 1 84 ? 26.555 -38.206 7.131 1.00 54.97 84 PRO A C 1
ATOM 635 O O . PRO A 1 84 ? 27.623 -38.782 7.339 1.00 54.97 84 PRO A O 1
ATOM 638 N N . ALA A 1 85 ? 25.834 -38.432 6.033 1.00 47.59 85 ALA A N 1
ATOM 639 C CA . ALA A 1 85 ? 26.308 -39.237 4.915 1.00 47.59 85 ALA A CA 1
ATOM 640 C C . ALA A 1 85 ? 27.269 -38.419 4.035 1.00 47.59 85 ALA A C 1
ATOM 642 O O . ALA A 1 85 ? 26.893 -37.420 3.422 1.00 47.59 85 ALA A O 1
ATOM 643 N N . HIS A 1 86 ? 28.518 -38.879 3.970 1.00 43.41 86 HIS A N 1
ATOM 644 C CA . HIS A 1 86 ? 29.508 -38.495 2.972 1.00 43.41 86 HIS A CA 1
ATOM 645 C C . HIS A 1 86 ? 29.079 -38.972 1.575 1.00 43.41 86 HIS A C 1
ATOM 647 O O . HIS A 1 86 ? 28.893 -40.168 1.368 1.00 43.41 86 HIS A O 1
ATOM 653 N N . ILE A 1 87 ? 29.030 -38.065 0.595 1.00 49.06 87 ILE A N 1
ATOM 654 C CA . ILE A 1 87 ? 29.136 -38.419 -0.827 1.00 49.06 87 ILE A CA 1
ATOM 655 C C . ILE A 1 87 ? 30.340 -37.670 -1.391 1.00 49.06 87 ILE A C 1
ATOM 657 O O . ILE A 1 87 ? 30.308 -36.464 -1.625 1.00 49.06 87 ILE A O 1
ATOM 661 N N . GLN A 1 88 ? 31.428 -38.418 -1.555 1.00 41.38 88 GLN A N 1
ATOM 662 C CA . GLN A 1 88 ? 32.573 -38.044 -2.370 1.00 41.38 88 GLN A CA 1
ATOM 663 C C . GLN A 1 88 ? 32.187 -38.267 -3.836 1.00 41.38 88 GLN A C 1
ATOM 665 O O . GLN A 1 88 ? 31.800 -39.373 -4.204 1.00 41.38 88 GLN A O 1
ATOM 670 N N . SER A 1 89 ? 32.305 -37.238 -4.673 1.00 43.00 89 SER A N 1
ATOM 671 C CA . SER A 1 89 ? 32.314 -37.403 -6.126 1.00 43.00 89 SER A CA 1
ATOM 672 C C . SER A 1 89 ? 33.541 -36.702 -6.684 1.00 43.00 89 SER A C 1
ATOM 674 O O . SER A 1 89 ? 33.635 -35.478 -6.722 1.00 43.00 89 SER A O 1
ATOM 676 N N . SER A 1 90 ? 34.498 -37.532 -7.071 1.00 42.56 90 SER A N 1
ATOM 677 C CA . SER A 1 90 ? 35.708 -37.222 -7.814 1.00 42.56 90 SER A CA 1
ATOM 678 C C . SER A 1 90 ? 35.390 -36.730 -9.226 1.00 42.56 90 SER A C 1
ATOM 680 O O . SER A 1 90 ? 34.614 -37.359 -9.947 1.00 42.56 90 SER A O 1
ATOM 682 N N . THR A 1 91 ? 36.059 -35.673 -9.677 1.00 55.09 91 THR A N 1
ATOM 683 C CA . THR A 1 91 ? 36.215 -35.375 -11.109 1.00 55.09 91 THR A CA 1
ATOM 684 C C . THR A 1 91 ? 37.642 -34.856 -11.347 1.00 55.09 91 THR A C 1
ATOM 686 O O . THR A 1 91 ? 38.107 -34.032 -10.557 1.00 55.09 91 THR A O 1
ATOM 689 N N . PRO A 1 92 ? 38.373 -35.384 -12.350 1.00 63.78 92 PRO A N 1
ATOM 690 C CA . PRO A 1 92 ? 39.805 -35.137 -12.545 1.00 63.78 92 PRO A CA 1
ATOM 691 C C . PRO A 1 92 ? 40.108 -33.831 -13.311 1.00 63.78 92 PRO A C 1
ATOM 693 O O . PRO A 1 92 ? 39.225 -33.306 -13.994 1.00 63.78 92 PRO A O 1
ATOM 696 N N . PRO A 1 93 ? 41.356 -33.320 -13.240 1.00 60.91 93 PRO A N 1
ATOM 697 C CA . PRO A 1 93 ? 41.783 -32.105 -13.932 1.00 60.91 93 PRO A CA 1
ATOM 698 C C . PRO A 1 93 ? 42.296 -32.400 -15.353 1.00 60.91 93 PRO A C 1
ATOM 700 O O . PRO A 1 93 ? 42.825 -33.487 -15.602 1.00 60.91 93 PRO A O 1
ATOM 703 N N . PRO A 1 94 ? 42.255 -31.409 -16.259 1.00 58.50 94 PRO A N 1
ATOM 704 C CA . PRO A 1 94 ? 43.225 -31.340 -17.345 1.00 58.50 94 PRO A CA 1
ATOM 705 C C . PRO A 1 94 ? 44.008 -30.020 -17.373 1.00 58.50 94 PRO A C 1
ATOM 707 O O . PRO A 1 94 ? 43.541 -28.962 -16.961 1.00 58.50 94 PRO A O 1
ATOM 710 N N . ALA A 1 95 ? 45.236 -30.164 -17.858 1.00 49.91 95 ALA A N 1
ATOM 711 C CA . ALA A 1 95 ?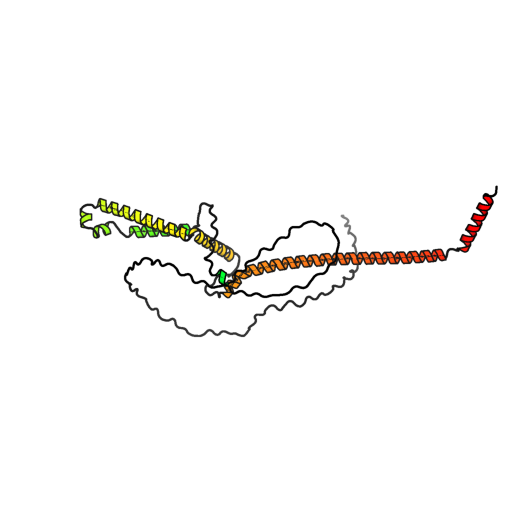 46.373 -29.263 -17.788 1.00 49.91 95 ALA A CA 1
ATOM 712 C C . ALA A 1 95 ? 46.287 -27.982 -18.640 1.00 49.91 95 ALA A C 1
ATOM 714 O O . ALA A 1 95 ? 45.623 -27.933 -19.674 1.00 49.91 95 ALA A O 1
ATOM 715 N N . GLU A 1 96 ? 47.072 -26.986 -18.221 1.00 53.50 96 GLU A N 1
ATOM 716 C CA . GLU A 1 96 ? 47.552 -25.861 -19.035 1.00 53.50 96 GLU A CA 1
ATOM 717 C C . GLU A 1 96 ? 48.582 -26.327 -20.089 1.00 53.50 96 GLU A C 1
ATOM 719 O O . GLU A 1 96 ? 49.212 -27.377 -19.919 1.00 53.50 96 GLU A O 1
ATOM 724 N N . PRO A 1 97 ? 48.820 -25.527 -21.149 1.00 59.09 97 PRO A N 1
ATOM 725 C CA . PRO A 1 97 ? 50.057 -24.736 -21.117 1.00 59.09 97 PRO A CA 1
ATOM 726 C C . PRO A 1 97 ? 49.974 -23.308 -21.712 1.00 59.09 97 PRO A C 1
ATOM 728 O O . PRO A 1 97 ? 49.427 -23.078 -22.784 1.00 59.09 97 PRO A O 1
ATOM 731 N N . VAL A 1 98 ? 50.625 -22.380 -20.998 1.00 52.69 98 VAL A N 1
ATOM 732 C CA . VAL A 1 98 ? 51.579 -21.330 -21.434 1.00 52.69 98 VAL A CA 1
ATOM 733 C C . VAL A 1 98 ? 51.334 -20.563 -22.753 1.00 52.69 98 VAL A C 1
ATOM 735 O O . VAL A 1 98 ? 51.596 -21.082 -23.836 1.00 52.69 98 VAL A O 1
ATOM 738 N N . SER A 1 99 ? 51.090 -19.243 -22.658 1.00 49.75 99 SER A N 1
ATOM 739 C CA . SER A 1 99 ? 51.882 -18.214 -23.378 1.00 49.75 99 SER A CA 1
ATOM 740 C C . SER A 1 99 ? 51.630 -16.772 -22.910 1.00 49.75 99 SER A C 1
ATOM 742 O O . SER A 1 99 ? 50.599 -16.441 -22.337 1.00 49.75 99 SER A O 1
ATOM 744 N N . GLN A 1 100 ? 52.667 -15.958 -23.109 1.00 43.38 100 GLN A N 1
ATOM 745 C CA . GLN A 1 100 ? 53.033 -14.711 -22.432 1.00 43.38 100 GLN A CA 1
ATOM 746 C C . GLN A 1 100 ? 52.449 -13.422 -23.049 1.00 43.38 100 GLN A C 1
ATOM 748 O O . GLN A 1 100 ? 52.139 -13.386 -24.233 1.00 43.38 100 GLN A O 1
ATOM 753 N N . ALA A 1 101 ? 52.542 -12.342 -22.247 1.00 39.25 101 ALA A N 1
ATOM 754 C CA . ALA A 1 101 ? 52.572 -10.907 -22.605 1.00 39.25 101 ALA A CA 1
ATOM 755 C C . ALA A 1 101 ? 51.21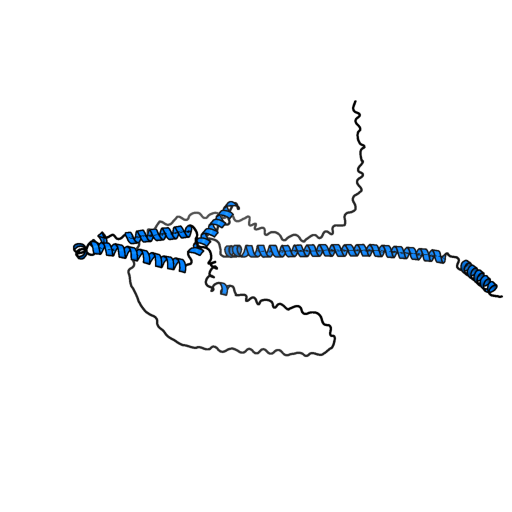8 -10.290 -23.052 1.00 39.25 101 ALA A C 1
ATOM 757 O O . ALA A 1 101 ? 50.461 -10.906 -23.777 1.00 39.25 101 ALA A O 1
ATOM 758 N N . GLN A 1 102 ? 50.782 -9.089 -22.647 1.00 42.06 102 GLN A N 1
ATOM 759 C CA . GLN A 1 102 ? 51.471 -7.825 -22.355 1.00 42.06 102 GLN A CA 1
ATOM 760 C C . GLN A 1 102 ? 50.726 -6.982 -21.290 1.00 42.06 102 GLN A C 1
ATOM 762 O O . GLN A 1 102 ? 49.512 -7.077 -21.130 1.00 42.06 102 GLN A O 1
ATOM 767 N N . LYS A 1 103 ? 51.469 -6.117 -20.581 1.00 44.50 103 LYS A N 1
ATOM 768 C CA . LYS A 1 103 ? 50.963 -5.128 -19.610 1.00 44.50 103 LYS A CA 1
ATOM 769 C C . LYS A 1 103 ? 50.405 -3.879 -20.310 1.00 44.50 103 LYS A C 1
ATOM 771 O O . LYS A 1 103 ? 51.145 -3.222 -21.034 1.00 44.50 103 LYS A O 1
ATOM 776 N N . THR A 1 104 ? 49.182 -3.475 -19.970 1.00 45.19 104 THR A N 1
ATOM 777 C CA . THR A 1 104 ? 48.685 -2.084 -20.041 1.00 45.19 104 THR A CA 1
ATOM 778 C C . THR A 1 104 ? 47.734 -1.832 -18.859 1.00 45.19 104 THR A C 1
ATOM 780 O O . THR A 1 104 ? 46.917 -2.702 -18.554 1.00 45.19 104 THR A O 1
ATOM 783 N N . PRO A 1 105 ? 47.837 -0.699 -18.135 1.00 57.03 105 PRO A N 1
ATOM 784 C CA . PRO A 1 105 ? 46.942 -0.398 -17.025 1.00 57.03 105 PRO A CA 1
ATOM 785 C C . PRO A 1 105 ? 45.695 0.342 -17.528 1.00 57.03 105 PRO A C 1
ATOM 787 O O . PRO A 1 105 ? 45.782 1.297 -18.298 1.00 57.03 105 PRO A O 1
ATOM 790 N N . SER A 1 106 ? 44.521 -0.091 -17.079 1.00 44.69 106 SER A N 1
ATOM 791 C CA . SER A 1 106 ? 43.243 0.610 -17.247 1.00 44.69 106 SER A CA 1
ATOM 792 C C . SER A 1 106 ? 42.417 0.497 -15.958 1.00 44.69 106 SER A C 1
ATOM 794 O O . SER A 1 106 ? 42.675 -0.396 -15.147 1.00 44.69 106 SER A O 1
ATOM 796 N N . PRO A 1 107 ? 41.508 1.455 -15.704 1.00 49.88 107 PRO A N 1
ATOM 797 C CA . PRO A 1 107 ? 41.155 1.889 -14.358 1.00 49.88 107 PRO A CA 1
ATOM 798 C C . PRO A 1 107 ? 40.102 1.006 -13.680 1.00 49.88 107 PRO A C 1
ATOM 800 O O . PRO A 1 107 ? 39.148 0.532 -14.294 1.00 49.88 107 PRO A O 1
ATOM 803 N N . LEU A 1 108 ? 40.282 0.838 -12.369 1.00 46.09 108 LEU A N 1
ATOM 804 C CA . LEU A 1 108 ? 39.400 0.120 -11.453 1.00 46.09 108 LEU A CA 1
ATOM 805 C C . LEU A 1 108 ? 37.996 0.744 -11.424 1.00 46.09 108 LEU A C 1
ATOM 807 O O . LEU A 1 108 ? 37.817 1.873 -10.971 1.00 46.09 108 LEU A O 1
ATOM 811 N N . THR A 1 109 ? 36.994 -0.033 -11.830 1.00 49.94 109 THR A N 1
ATOM 812 C CA . THR A 1 109 ? 35.588 0.164 -11.449 1.00 49.94 109 THR A CA 1
ATOM 813 C C . THR A 1 109 ? 35.173 -0.944 -10.471 1.00 49.94 109 THR A C 1
ATOM 815 O O . THR A 1 109 ? 35.598 -2.092 -10.626 1.00 49.94 109 THR A O 1
ATOM 818 N N . PRO A 1 110 ? 34.383 -0.634 -9.426 1.00 53.84 110 PRO A N 1
ATOM 819 C CA . PRO A 1 110 ? 34.073 -1.587 -8.369 1.00 53.84 110 PRO A CA 1
ATOM 820 C C . PRO A 1 110 ? 32.989 -2.580 -8.809 1.00 53.84 110 PRO A C 1
ATOM 822 O O . PRO A 1 110 ? 31.868 -2.206 -9.152 1.00 53.84 110 PRO A O 1
ATOM 825 N N . ILE A 1 111 ? 33.325 -3.868 -8.738 1.00 43.91 111 ILE A N 1
ATOM 826 C CA . ILE A 1 111 ? 32.415 -5.001 -8.926 1.00 43.91 111 ILE A CA 1
ATOM 827 C C . ILE A 1 111 ? 31.371 -4.994 -7.798 1.00 43.91 111 ILE A C 1
ATOM 829 O O . ILE A 1 111 ? 31.674 -5.297 -6.642 1.00 43.91 111 ILE A O 1
ATOM 833 N N . ARG A 1 112 ? 30.118 -4.659 -8.131 1.00 42.12 112 ARG A N 1
ATOM 834 C CA . ARG A 1 112 ? 28.957 -4.882 -7.259 1.00 42.12 112 ARG A CA 1
ATOM 835 C C . ARG A 1 112 ? 28.572 -6.361 -7.305 1.00 42.12 112 ARG A C 1
ATOM 837 O O . ARG A 1 112 ? 28.169 -6.871 -8.345 1.00 42.12 112 ARG A O 1
ATOM 844 N N . LYS A 1 113 ? 28.676 -7.039 -6.160 1.00 49.72 113 LYS A N 1
ATOM 845 C CA . LYS A 1 113 ? 28.092 -8.371 -5.945 1.00 49.72 113 LYS A CA 1
ATOM 846 C C . LYS A 1 113 ? 26.558 -8.262 -6.011 1.00 49.72 113 LYS A C 1
ATOM 848 O O . LYS A 1 113 ? 26.014 -7.365 -5.363 1.00 49.72 113 LYS A O 1
ATOM 853 N N . PRO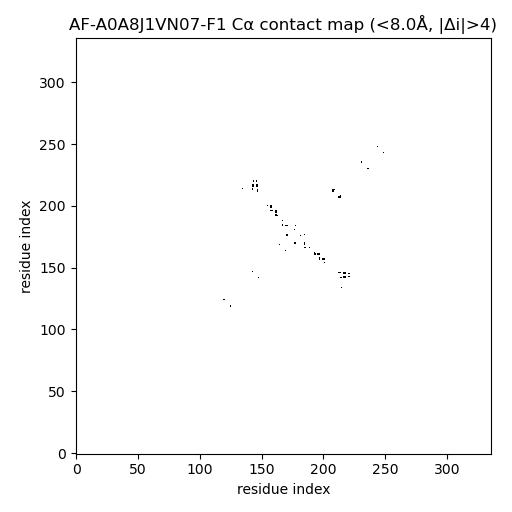 A 1 114 ? 25.850 -9.134 -6.748 1.00 46.53 114 PRO A N 1
ATOM 854 C CA . PRO A 1 114 ? 24.394 -9.157 -6.718 1.00 46.53 114 PRO A CA 1
ATOM 855 C C . PRO A 1 114 ? 23.897 -9.685 -5.359 1.00 46.53 114 PRO A C 1
ATOM 857 O O . PRO A 1 114 ? 24.517 -10.593 -4.795 1.00 46.53 114 PRO A O 1
ATOM 860 N N . PRO A 1 115 ? 22.787 -9.149 -4.821 1.00 45.28 115 PRO A N 1
ATOM 861 C CA . PRO A 1 115 ? 22.180 -9.681 -3.611 1.00 45.28 115 PRO A CA 1
ATOM 862 C C . PRO A 1 115 ? 21.643 -11.090 -3.886 1.00 45.28 115 PRO A C 1
ATOM 864 O O . PRO A 1 115 ? 20.821 -11.301 -4.779 1.00 45.28 115 PRO A O 1
ATOM 867 N N . GLN A 1 116 ? 22.124 -12.064 -3.113 1.00 42.47 116 GLN A N 1
ATOM 868 C CA . GLN A 1 116 ? 21.558 -13.408 -3.066 1.00 42.47 116 GLN A CA 1
ATOM 869 C C . GLN A 1 116 ? 20.121 -13.318 -2.538 1.00 42.47 116 GLN A C 1
ATOM 871 O O . GLN A 1 116 ? 19.882 -13.160 -1.345 1.00 42.47 116 GLN A O 1
ATOM 876 N N . SER A 1 117 ? 19.161 -13.389 -3.458 1.00 43.91 117 SER A N 1
ATOM 877 C CA . SER A 1 117 ? 17.742 -13.555 -3.163 1.00 43.91 117 SER A CA 1
ATOM 878 C C . SER A 1 117 ? 17.510 -14.979 -2.655 1.00 43.91 117 SER A C 1
ATOM 880 O O . SER A 1 117 ? 17.534 -15.944 -3.421 1.00 43.91 117 SER A O 1
ATOM 882 N N . THR A 1 118 ? 17.298 -15.117 -1.349 1.00 46.97 118 THR A N 1
ATOM 883 C CA . THR A 1 118 ? 16.765 -16.334 -0.740 1.00 46.97 118 THR A CA 1
ATOM 884 C C . THR A 1 118 ? 15.289 -16.449 -1.118 1.00 46.97 118 THR A C 1
ATOM 886 O O . THR A 1 118 ? 14.401 -15.871 -0.495 1.00 46.97 118 THR A O 1
ATOM 889 N N . LYS A 1 119 ? 15.013 -17.174 -2.205 1.00 45.50 119 LYS A N 1
ATOM 890 C CA . LYS A 1 119 ? 13.649 -17.525 -2.609 1.00 45.50 119 LYS A CA 1
ATOM 891 C C . LYS A 1 119 ? 13.060 -18.485 -1.572 1.00 45.50 119 LYS A C 1
ATOM 893 O O . LYS A 1 119 ? 13.339 -19.680 -1.615 1.00 45.50 119 LYS A O 1
ATOM 898 N N . LYS A 1 120 ? 12.263 -17.958 -0.640 1.00 52.12 120 LYS A N 1
ATOM 899 C CA . LYS A 1 120 ? 11.399 -18.763 0.233 1.00 52.12 120 LYS A CA 1
ATOM 900 C C . LYS A 1 120 ? 10.366 -19.483 -0.639 1.00 52.12 120 LYS A C 1
ATOM 902 O O . LYS A 1 120 ? 9.739 -18.874 -1.505 1.00 52.12 120 LYS A O 1
ATOM 907 N N . THR A 1 121 ? 10.219 -20.790 -0.452 1.00 55.41 121 THR A N 1
ATOM 908 C CA . THR A 1 121 ? 9.187 -21.592 -1.123 1.00 55.41 121 THR A CA 1
ATOM 909 C C . THR A 1 121 ? 7.787 -21.179 -0.644 1.00 55.41 121 THR A C 1
ATOM 911 O O . THR A 1 121 ? 7.659 -20.801 0.517 1.00 55.41 121 THR A O 1
ATOM 914 N N . PRO A 1 122 ? 6.721 -21.301 -1.462 1.00 54.94 122 PRO A N 1
ATOM 915 C CA . PRO A 1 122 ? 5.358 -20.884 -1.095 1.00 54.94 122 PRO A CA 1
ATOM 916 C C . PRO A 1 122 ? 4.830 -21.490 0.215 1.00 54.94 122 PRO A C 1
ATOM 918 O O . PRO A 1 122 ? 4.042 -20.859 0.908 1.00 54.94 122 PRO A O 1
ATOM 921 N N . ALA A 1 123 ? 5.308 -22.681 0.590 1.00 53.56 123 ALA A N 1
ATOM 922 C CA . ALA A 1 123 ? 4.969 -23.329 1.858 1.00 53.56 123 ALA A CA 1
ATOM 923 C C . ALA A 1 123 ? 5.572 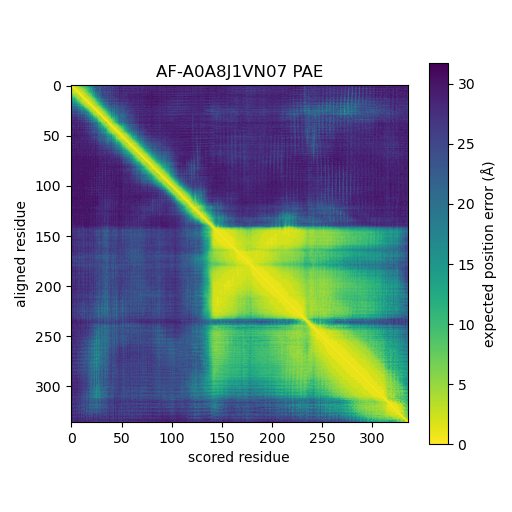-22.629 3.095 1.00 53.56 123 ALA A C 1
ATOM 925 O O . ALA A 1 123 ? 5.018 -22.734 4.177 1.00 53.56 123 ALA A O 1
ATOM 926 N N . GLN A 1 124 ? 6.665 -21.874 2.940 1.00 53.56 124 GLN A N 1
ATOM 927 C CA . GLN A 1 124 ? 7.355 -21.164 4.028 1.00 53.56 124 GLN A CA 1
ATOM 928 C C . GLN A 1 124 ? 6.737 -19.793 4.350 1.00 53.56 124 GLN A C 1
ATOM 930 O O . GLN A 1 124 ? 7.102 -19.181 5.345 1.00 53.56 124 GLN A O 1
ATOM 935 N N . VAL A 1 125 ? 5.825 -19.298 3.505 1.00 52.06 125 VAL A N 1
ATOM 936 C CA . VAL A 1 125 ? 5.147 -18.000 3.683 1.00 52.06 125 VAL A CA 1
ATOM 937 C C . VAL A 1 125 ? 3.881 -18.135 4.543 1.00 52.06 125 VAL A C 1
ATOM 939 O O . VAL A 1 125 ? 3.387 -17.140 5.058 1.00 52.06 125 VAL A O 1
ATOM 942 N N . LEU A 1 126 ? 3.366 -19.356 4.740 1.00 50.81 126 LEU A N 1
ATOM 943 C CA . LEU A 1 126 ? 2.169 -19.604 5.554 1.00 50.81 126 LEU A CA 1
ATOM 944 C C . LEU A 1 126 ? 2.443 -19.855 7.046 1.00 50.81 126 LEU A C 1
ATOM 946 O O . LEU A 1 126 ? 1.501 -19.774 7.829 1.00 50.81 126 LEU A O 1
ATOM 950 N N . ASP A 1 127 ? 3.695 -20.104 7.441 1.00 54.47 127 ASP A N 1
ATOM 951 C CA . ASP A 1 127 ? 4.077 -20.340 8.845 1.00 54.47 127 ASP A CA 1
ATOM 952 C C . ASP A 1 127 ? 4.592 -19.075 9.561 1.00 54.47 127 ASP A C 1
ATOM 954 O O . ASP A 1 127 ? 4.910 -19.117 10.751 1.00 54.47 127 ASP A O 1
ATOM 958 N N . GLU A 1 128 ? 4.676 -17.931 8.871 1.00 47.00 128 GLU A N 1
ATOM 959 C CA . GLU A 1 128 ? 5.065 -16.666 9.502 1.00 47.00 128 GLU A CA 1
ATOM 960 C C . GLU A 1 128 ? 3.828 -15.980 10.117 1.00 47.00 128 GLU A C 1
ATOM 962 O O . GLU A 1 128 ? 2.884 -15.651 9.390 1.00 47.00 128 GLU A O 1
ATOM 967 N N . PRO A 1 129 ? 3.789 -15.750 11.448 1.00 53.75 129 PRO A N 1
ATOM 968 C CA . PRO A 1 129 ? 2.706 -15.000 12.075 1.00 53.75 129 PRO A CA 1
ATOM 969 C C . PRO A 1 129 ? 2.642 -13.595 11.468 1.00 53.75 129 PRO A C 1
ATOM 971 O O . PRO A 1 129 ? 3.678 -12.969 11.243 1.00 53.75 129 PRO A O 1
ATOM 974 N N . ALA A 1 130 ? 1.421 -13.124 11.191 1.00 52.12 130 ALA A N 1
ATOM 975 C CA . ALA A 1 130 ? 1.149 -11.865 10.501 1.00 52.12 130 ALA A CA 1
ATOM 976 C C . ALA A 1 130 ? 2.088 -10.736 10.961 1.00 52.12 130 ALA A C 1
ATOM 978 O O . ALA A 1 130 ? 2.127 -10.383 12.142 1.00 52.12 130 ALA A O 1
ATOM 979 N N . VAL A 1 131 ? 2.852 -10.188 10.008 1.00 46.88 131 VAL A N 1
ATOM 980 C CA . VAL A 1 131 ? 3.820 -9.113 10.246 1.00 46.88 131 VAL A CA 1
ATOM 981 C C . VAL A 1 131 ? 3.102 -7.933 10.916 1.00 46.88 131 VAL A C 1
ATOM 983 O O . VAL A 1 131 ? 2.114 -7.439 10.366 1.00 46.88 131 VAL A O 1
ATOM 986 N N . PRO A 1 132 ? 3.568 -7.462 12.088 1.00 44.34 132 PRO A N 1
ATOM 987 C CA . PRO A 1 132 ? 3.008 -6.288 12.738 1.00 44.34 132 PRO A CA 1
ATOM 988 C C . PRO A 1 132 ? 3.111 -5.080 11.806 1.00 44.34 132 PRO A C 1
ATOM 990 O O . PRO A 1 132 ? 4.206 -4.709 11.386 1.00 44.34 132 PRO A O 1
ATOM 993 N N . VAL A 1 133 ? 1.969 -4.463 11.500 1.00 53.47 133 VAL A N 1
ATOM 994 C CA . VAL A 1 133 ? 1.918 -3.183 10.787 1.00 53.47 133 VAL A CA 1
ATOM 995 C C . VAL A 1 133 ? 2.796 -2.176 11.551 1.00 53.47 133 VAL A C 1
ATOM 997 O O . VAL A 1 133 ? 2.642 -2.078 12.775 1.00 53.47 133 VAL A O 1
ATOM 1000 N N . PRO A 1 134 ? 3.730 -1.469 10.886 1.00 46.66 134 PRO A N 1
ATOM 1001 C CA . PRO A 1 134 ? 4.538 -0.436 11.523 1.00 46.66 134 PRO A CA 1
ATOM 1002 C C . PRO A 1 134 ? 3.625 0.642 12.114 1.00 46.66 134 PRO A C 1
ATOM 1004 O O . PRO A 1 134 ? 2.847 1.263 11.394 1.00 46.66 134 PRO A O 1
ATOM 1007 N N . ILE A 1 135 ? 3.688 0.823 13.433 1.00 54.12 135 ILE A N 1
ATOM 1008 C CA . ILE A 1 135 ? 2.949 1.862 14.154 1.00 54.12 135 ILE A CA 1
ATOM 1009 C C . ILE A 1 135 ? 3.868 3.080 14.206 1.00 54.12 135 ILE A C 1
ATOM 1011 O O . ILE A 1 135 ? 4.891 3.052 14.891 1.00 54.12 135 ILE A O 1
ATOM 1015 N N . GLU A 1 136 ? 3.534 4.129 13.458 1.00 49.88 136 GLU A N 1
ATOM 1016 C CA . GLU A 1 136 ? 4.191 5.428 13.593 1.00 49.88 136 GLU A CA 1
ATOM 1017 C C . GLU A 1 136 ? 3.728 6.089 14.898 1.00 49.88 136 GLU A C 1
ATOM 1019 O O . GLU A 1 136 ? 2.676 6.718 14.970 1.00 49.88 136 GLU A O 1
ATOM 1024 N N . ALA A 1 137 ? 4.513 5.905 15.958 1.00 47.72 137 ALA A N 1
ATOM 1025 C CA . ALA A 1 137 ? 4.315 6.557 17.245 1.00 47.72 137 ALA A CA 1
ATOM 1026 C C . ALA A 1 137 ? 4.757 8.027 17.144 1.00 47.72 137 ALA A C 1
ATOM 1028 O O . ALA A 1 137 ? 5.956 8.313 17.160 1.00 47.72 137 ALA A O 1
ATOM 1029 N N . GLY A 1 138 ? 3.821 8.973 17.015 1.00 42.19 138 GLY A N 1
ATOM 1030 C CA . GLY A 1 138 ? 4.216 10.387 16.957 1.00 42.19 138 GLY A CA 1
ATOM 1031 C C . GLY A 1 138 ? 3.140 11.467 16.874 1.00 42.19 138 GLY A C 1
ATOM 1032 O O . GLY A 1 138 ? 3.485 12.637 17.017 1.00 42.19 138 GLY A O 1
ATOM 1033 N N . ALA A 1 139 ? 1.861 11.143 16.692 1.00 47.69 139 ALA A N 1
ATOM 1034 C CA . ALA A 1 139 ? 0.788 12.133 16.763 1.00 47.69 139 ALA A CA 1
ATOM 1035 C C . ALA A 1 139 ? -0.151 11.737 17.894 1.00 47.69 139 ALA A C 1
ATOM 1037 O O . ALA A 1 139 ? -0.560 10.587 17.955 1.00 47.69 139 ALA A O 1
ATOM 1038 N N . THR A 1 140 ? -0.456 12.673 18.792 1.00 48.09 140 THR A N 1
ATOM 1039 C CA . THR A 1 140 ? -1.502 12.554 19.818 1.00 48.09 140 THR A CA 1
ATOM 1040 C C . THR A 1 140 ? -2.716 11.828 19.236 1.00 48.09 140 THR A C 1
ATOM 1042 O O . THR A 1 140 ? -3.361 12.348 18.326 1.00 48.09 140 THR A O 1
ATOM 1045 N N . GLU A 1 141 ? -2.899 10.581 19.672 1.00 59.94 141 GLU A N 1
ATOM 1046 C CA . GLU A 1 141 ? -3.541 9.515 18.900 1.00 59.94 141 GLU A CA 1
ATOM 1047 C C . GLU A 1 141 ? -5.066 9.636 18.905 1.00 59.94 141 GLU A C 1
ATOM 1049 O O . GLU A 1 141 ? -5.778 8.911 19.602 1.00 59.94 141 GLU A O 1
ATOM 1054 N N . ASP A 1 142 ? -5.587 10.538 18.081 1.00 78.62 142 ASP A N 1
ATOM 1055 C CA . ASP A 1 142 ? -6.986 10.491 17.680 1.00 78.62 142 ASP A CA 1
ATOM 1056 C C . ASP A 1 142 ? -7.155 9.277 16.749 1.00 78.62 142 ASP A C 1
ATOM 1058 O O . ASP A 1 142 ? -7.115 9.389 15.522 1.00 78.62 142 ASP A O 1
ATOM 1062 N N . TRP A 1 143 ? -7.345 8.088 17.334 1.00 84.94 143 TRP A N 1
ATOM 1063 C CA . TRP A 1 143 ? -7.574 6.799 16.652 1.00 84.94 143 TRP A CA 1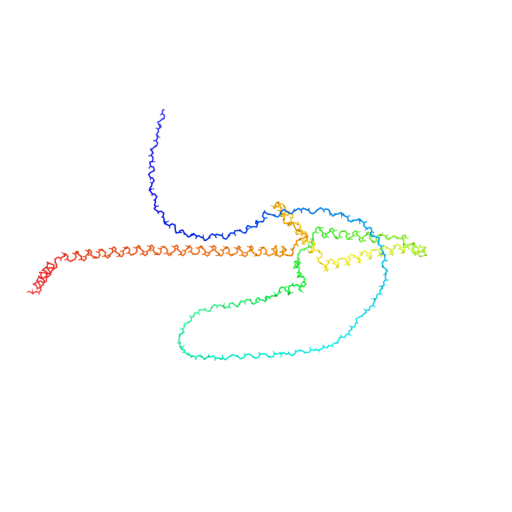
ATOM 1064 C C . TRP A 1 143 ? -8.840 6.759 15.765 1.00 84.94 143 TRP A C 1
ATOM 1066 O O . TRP A 1 143 ? -9.244 5.708 15.265 1.00 84.94 143 TRP A O 1
ATOM 1076 N N . GLY A 1 144 ? -9.477 7.909 15.552 1.00 90.31 144 GLY A N 1
ATOM 1077 C CA . GLY A 1 144 ? -10.658 8.097 14.732 1.00 90.31 144 GLY A CA 1
ATOM 1078 C C . GLY A 1 144 ? -11.966 7.951 15.507 1.00 90.31 144 GLY A C 1
ATOM 1079 O O . GLY A 1 144 ? -12.042 7.399 16.604 1.00 90.31 144 GLY A O 1
ATOM 1080 N N . LYS A 1 145 ? -13.049 8.413 14.873 1.00 92.12 145 LYS A N 1
ATOM 1081 C CA . LYS A 1 145 ? -14.401 8.438 15.458 1.00 92.12 145 LYS A CA 1
ATOM 1082 C C . LYS A 1 145 ? -14.906 7.053 15.860 1.00 92.12 145 LYS A C 1
ATOM 1084 O O . LYS A 1 145 ? -15.683 6.930 16.801 1.00 92.12 145 LYS A O 1
ATOM 1089 N N . ARG A 1 146 ? -14.513 5.990 15.144 1.00 93.44 146 ARG A N 1
ATOM 1090 C CA . ARG A 1 146 ? -14.925 4.623 15.505 1.00 93.44 146 ARG A CA 1
ATOM 1091 C C . ARG A 1 146 ? -14.326 4.169 16.824 1.00 93.44 146 ARG A C 1
ATOM 1093 O O . ARG A 1 146 ? -15.020 3.491 17.580 1.00 93.44 146 ARG A O 1
ATOM 1100 N N . TYR A 1 147 ? -13.073 4.523 17.092 1.00 95.31 147 TYR A N 1
ATOM 1101 C CA . TYR A 1 147 ? -12.429 4.199 18.357 1.00 95.31 147 TYR A CA 1
ATOM 1102 C C . TYR A 1 147 ? -13.125 4.922 19.515 1.00 95.31 147 TYR A C 1
ATOM 1104 O O . TYR A 1 147 ? -13.516 4.267 20.477 1.00 95.31 147 TYR A O 1
ATOM 1112 N N . GLU A 1 148 ? -13.400 6.222 19.365 1.00 94.50 148 GLU A N 1
ATOM 1113 C CA . GLU A 1 148 ? -14.156 7.018 20.348 1.00 94.50 148 GLU A CA 1
ATOM 1114 C C . GLU A 1 148 ? -15.526 6.399 20.657 1.00 94.50 148 GLU A C 1
ATOM 1116 O O . GLU A 1 148 ? -15.831 6.116 21.810 1.00 94.50 148 GLU A O 1
ATOM 1121 N N . ILE A 1 149 ? -16.319 6.072 19.628 1.00 95.75 149 ILE A N 1
ATOM 1122 C CA . ILE A 1 149 ? -17.633 5.428 19.807 1.00 95.75 149 ILE A CA 1
ATOM 1123 C C . ILE A 1 149 ? -17.493 4.069 20.511 1.00 95.75 149 ILE A C 1
ATOM 1125 O O . ILE A 1 149 ? -18.330 3.694 21.335 1.00 95.75 149 ILE A O 1
ATOM 1129 N N . THR A 1 150 ? -16.444 3.306 20.198 1.00 96.19 150 THR A N 1
ATOM 1130 C CA . THR A 1 150 ? -16.191 2.005 20.838 1.00 96.19 150 THR A CA 1
ATOM 1131 C C . THR A 1 150 ? -15.849 2.180 22.319 1.00 96.19 150 THR A C 1
ATOM 1133 O O . THR A 1 150 ? -16.346 1.432 23.160 1.00 96.19 150 THR A O 1
ATOM 1136 N N . LEU A 1 151 ? -15.060 3.197 22.659 1.00 95.94 151 LEU A N 1
ATOM 1137 C CA . LEU A 1 151 ? -14.719 3.521 24.039 1.00 95.94 151 LEU A CA 1
ATOM 1138 C C . LEU A 1 151 ? -15.939 4.036 24.821 1.00 95.94 151 LEU A C 1
ATOM 1140 O O . LEU A 1 151 ? -16.207 3.557 25.922 1.00 95.94 151 LEU A O 1
ATOM 1144 N N . ASP A 1 152 ? -16.735 4.925 24.227 1.00 96.25 152 ASP A N 1
ATOM 1145 C CA . ASP A 1 152 ? -17.959 5.465 24.830 1.00 96.25 152 ASP A CA 1
ATOM 1146 C C . ASP A 1 152 ? -18.998 4.370 25.101 1.00 96.25 152 ASP A C 1
ATOM 1148 O O . ASP A 1 152 ? -19.635 4.325 26.159 1.00 96.25 152 ASP A O 1
ATOM 1152 N N . THR A 1 153 ? -19.173 3.450 24.149 1.00 97.75 153 THR A N 1
ATOM 1153 C CA . THR A 1 153 ? -20.097 2.317 24.304 1.00 97.75 153 THR A CA 1
ATOM 1154 C C . THR A 1 153 ? -19.617 1.335 25.368 1.00 97.75 153 THR A C 1
ATOM 1156 O O . THR A 1 153 ? -20.437 0.850 26.153 1.00 97.75 153 THR A O 1
ATOM 1159 N N . LEU A 1 154 ? -18.306 1.091 25.456 1.00 97.56 154 LEU A N 1
ATOM 1160 C CA . LEU A 1 154 ? -17.708 0.312 26.536 1.00 97.56 154 LEU A CA 1
ATOM 1161 C C . LEU A 1 154 ? -17.957 0.981 27.893 1.00 97.56 154 LEU A C 1
ATOM 1163 O O . LEU A 1 154 ? -18.465 0.335 28.809 1.00 97.56 154 LEU A O 1
ATOM 1167 N N . GLU A 1 155 ? -17.687 2.280 28.022 1.00 96.88 155 GLU A N 1
ATOM 1168 C CA . GLU A 1 155 ? -17.949 3.020 29.255 1.00 96.88 155 GLU A CA 1
ATOM 1169 C C . GLU A 1 155 ? -19.414 2.938 29.686 1.00 96.88 155 GLU A C 1
ATOM 1171 O O . GLU A 1 155 ? -19.711 2.732 30.869 1.00 96.88 155 GLU A O 1
ATOM 1176 N N . LEU A 1 156 ? -20.340 3.095 28.737 1.00 97.75 156 LEU A N 1
ATOM 1177 C CA . LEU A 1 156 ? -21.771 3.000 28.993 1.00 97.75 156 LEU A CA 1
ATOM 1178 C C . LEU A 1 156 ? -22.158 1.595 29.467 1.00 97.75 156 LEU A C 1
ATOM 1180 O O . LEU A 1 156 ? -22.915 1.461 30.431 1.00 97.75 156 LEU A O 1
ATOM 1184 N N . ALA A 1 157 ? -21.611 0.552 28.841 1.00 98.06 157 ALA A N 1
ATOM 1185 C CA . ALA A 1 157 ? -21.849 -0.833 29.230 1.00 98.06 157 ALA A CA 1
ATOM 1186 C C . ALA A 1 157 ? -21.310 -1.132 30.637 1.00 98.06 157 ALA A C 1
ATOM 1188 O O . ALA A 1 157 ? -22.009 -1.753 31.440 1.00 98.06 157 ALA A O 1
ATOM 1189 N N . VAL A 1 158 ? -20.115 -0.638 30.981 1.00 97.88 158 VAL A N 1
ATOM 1190 C CA . VAL A 1 158 ? -19.536 -0.797 32.324 1.00 97.88 158 VAL A CA 1
ATOM 1191 C C . VAL A 1 158 ? -20.365 -0.047 33.369 1.00 97.88 158 VAL A C 1
ATOM 1193 O O . VAL A 1 158 ? -20.661 -0.599 34.432 1.00 97.88 158 VAL A O 1
ATOM 1196 N N . ARG A 1 159 ? -20.813 1.183 33.077 1.00 96.25 159 ARG A N 1
ATOM 1197 C CA . ARG A 1 159 ? -21.738 1.929 33.952 1.00 96.25 159 ARG A CA 1
ATOM 1198 C C . ARG A 1 159 ? -23.038 1.156 34.166 1.00 96.25 159 ARG A C 1
ATOM 1200 O O . ARG A 1 159 ? -23.437 0.955 35.307 1.00 96.25 159 ARG A O 1
ATOM 1207 N N . ALA A 1 160 ? -23.658 0.667 33.095 1.00 96.62 160 ALA A N 1
ATOM 1208 C CA . ALA A 1 160 ? -24.892 -0.104 33.182 1.00 96.62 160 ALA A CA 1
ATOM 1209 C C . ALA A 1 160 ? -24.701 -1.409 33.971 1.00 96.62 160 ALA A C 1
ATOM 1211 O O . ALA A 1 160 ? -25.508 -1.726 34.841 1.00 96.62 160 ALA A O 1
ATOM 1212 N N . GLY A 1 161 ? -23.620 -2.152 33.718 1.00 95.44 161 GLY A N 1
ATOM 1213 C CA . GLY A 1 161 ? -23.311 -3.406 34.409 1.00 95.44 161 GLY A CA 1
ATOM 1214 C C . GLY A 1 161 ? -23.094 -3.211 35.908 1.00 95.44 161 GLY A C 1
ATOM 1215 O O . GLY A 1 161 ? -23.674 -3.931 36.719 1.00 95.44 161 GLY A O 1
ATOM 1216 N N . THR A 1 162 ? -22.332 -2.183 36.281 1.00 95.38 162 THR A N 1
ATOM 1217 C CA . THR A 1 162 ? -22.041 -1.858 37.686 1.00 95.38 162 THR A CA 1
ATOM 1218 C C . THR A 1 162 ? -23.204 -1.196 38.423 1.00 95.38 162 THR A C 1
ATOM 1220 O O . THR A 1 162 ? -23.162 -1.136 39.643 1.00 95.38 162 THR A O 1
ATOM 1223 N N . GLN A 1 163 ? -24.254 -0.744 37.733 1.00 94.12 163 GLN A N 1
ATOM 1224 C CA . GLN A 1 163 ? -25.461 -0.170 38.349 1.00 94.12 163 GLN A CA 1
ATOM 1225 C C . GLN A 1 163 ? -26.642 -1.148 38.431 1.00 94.12 163 GLN A C 1
ATOM 1227 O O . GLN A 1 163 ? -27.659 -0.832 39.047 1.00 94.12 163 GLN A O 1
ATOM 1232 N N . LYS A 1 164 ? -26.542 -2.343 37.830 1.00 95.44 164 LYS A N 1
ATOM 1233 C CA . LYS A 1 164 ? -27.617 -3.355 37.873 1.00 95.44 164 LYS A CA 1
ATOM 1234 C C . LYS A 1 164 ? -27.937 -3.852 39.284 1.00 95.44 164 LYS A C 1
ATOM 1236 O O . LYS A 1 164 ? -29.047 -4.313 39.541 1.00 95.44 164 LYS A O 1
ATOM 1241 N N . TRP A 1 165 ? -26.965 -3.796 40.182 1.00 92.88 165 TRP A N 1
ATOM 1242 C CA . TRP A 1 165 ? -27.121 -4.151 41.581 1.00 92.88 165 TRP A CA 1
ATOM 1243 C C . TRP A 1 165 ? -27.352 -2.874 42.375 1.00 92.88 165 TRP A C 1
ATOM 1245 O O . TRP A 1 165 ? -26.651 -1.892 42.187 1.00 92.88 165 TRP A O 1
ATOM 1255 N N . THR A 1 166 ? -28.374 -2.873 43.223 1.00 95.94 166 THR A N 1
ATOM 1256 C CA . THR A 1 166 ? -28.713 -1.715 44.056 1.00 95.94 166 THR A CA 1
ATOM 1257 C C . THR A 1 166 ? -28.398 -2.011 45.515 1.00 95.94 166 THR A C 1
ATOM 1259 O O . THR A 1 166 ? -28.287 -3.174 45.905 1.00 95.94 166 THR A O 1
ATOM 1262 N N . VAL A 1 167 ? -28.327 -0.966 46.345 1.00 96.75 167 VAL A N 1
ATOM 1263 C CA . VAL A 1 167 ? -28.184 -1.107 47.805 1.00 96.75 167 VAL A CA 1
ATOM 1264 C C . VAL A 1 167 ? -29.249 -2.053 48.372 1.00 96.75 167 VAL A C 1
ATOM 1266 O O . VAL A 1 167 ? -28.923 -2.921 49.174 1.00 96.75 167 VAL A O 1
ATOM 1269 N N . LYS A 1 168 ? -30.487 -1.995 47.857 1.00 97.00 168 LYS A N 1
ATOM 1270 C CA . LYS A 1 168 ? -31.585 -2.890 48.262 1.00 97.00 168 LYS A CA 1
ATOM 1271 C C . LYS A 1 168 ? -31.260 -4.368 48.053 1.00 97.00 168 LYS A C 1
ATOM 1273 O O . LYS A 1 168 ? -31.631 -5.191 48.881 1.00 97.00 168 LYS A O 1
ATOM 1278 N N . ASN A 1 169 ? -30.552 -4.713 46.978 1.00 96.38 169 ASN A N 1
ATOM 1279 C CA . ASN A 1 169 ? -30.161 -6.101 46.716 1.00 96.38 169 ASN A CA 1
ATOM 1280 C C . ASN A 1 169 ? -29.166 -6.598 47.781 1.00 96.38 169 ASN A C 1
ATOM 1282 O O . ASN A 1 169 ? -29.206 -7.762 48.179 1.00 96.38 169 ASN A O 1
ATOM 1286 N N . ILE A 1 170 ? -28.293 -5.712 48.273 1.00 95.38 170 ILE A N 1
ATOM 1287 C CA . ILE A 1 170 ? -27.338 -6.025 49.345 1.00 95.38 170 ILE A CA 1
ATOM 1288 C C . ILE A 1 170 ? -28.060 -6.108 50.691 1.00 95.38 170 ILE A C 1
ATOM 1290 O O . ILE A 1 170 ? -27.819 -7.044 51.448 1.00 95.38 170 ILE A O 1
ATOM 1294 N N . GLU A 1 171 ? -28.992 -5.194 50.967 1.00 96.88 171 GLU A N 1
ATOM 1295 C CA . GLU A 1 171 ? -29.827 -5.239 52.173 1.00 96.88 171 GLU A CA 1
ATOM 1296 C C . GLU A 1 171 ? -30.651 -6.530 52.253 1.00 96.88 171 GLU A C 1
ATOM 1298 O O . GLU A 1 171 ? -30.736 -7.141 53.315 1.00 96.88 171 GLU A O 1
ATOM 1303 N N . GLN A 1 172 ? -31.209 -6.983 51.125 1.00 97.25 172 GLN A N 1
ATOM 1304 C CA . GLN A 1 172 ? -31.935 -8.254 51.031 1.00 97.25 172 GLN A CA 1
ATOM 1305 C C . GLN A 1 172 ? -31.032 -9.469 51.262 1.00 97.25 172 GLN A C 1
ATOM 1307 O O . GLN A 1 172 ? -31.473 -10.456 51.843 1.00 97.25 172 GLN A O 1
ATOM 1312 N N . SER A 1 173 ? -29.773 -9.396 50.825 1.00 96.56 173 SER A N 1
ATOM 1313 C CA . SER A 1 173 ? -28.799 -10.479 51.001 1.00 96.56 173 SER A CA 1
ATOM 1314 C C . SER A 1 173 ? -28.238 -10.535 52.428 1.00 96.56 173 SER A C 1
ATOM 1316 O O . SER A 1 173 ? -27.886 -11.610 52.909 1.00 96.56 173 SER A O 1
ATOM 1318 N N . PHE A 1 174 ? -28.173 -9.391 53.121 1.00 96.81 174 PHE A N 1
ATOM 1319 C CA . PHE A 1 174 ? -27.605 -9.257 54.468 1.00 96.81 174 PHE A CA 1
ATOM 1320 C C . PHE A 1 174 ? -28.526 -8.464 55.417 1.00 96.81 174 PHE A C 1
ATOM 1322 O O . PHE A 1 174 ? -28.141 -7.399 55.914 1.00 96.81 174 PHE A O 1
ATOM 1329 N N . PRO A 1 175 ? -29.729 -8.979 55.735 1.00 96.81 175 PRO A N 1
ATOM 1330 C CA . PRO A 1 175 ? -30.741 -8.229 56.481 1.00 96.81 175 PRO A CA 1
ATOM 1331 C C . PRO A 1 175 ? -30.293 -7.859 57.902 1.00 96.81 175 PRO A C 1
ATOM 1333 O O . PRO A 1 175 ? -30.546 -6.747 58.365 1.00 96.81 175 PRO A O 1
ATOM 1336 N N . THR A 1 176 ? -29.571 -8.752 58.588 1.00 97.06 176 THR A N 1
ATOM 1337 C CA . THR A 1 176 ? -29.066 -8.508 59.950 1.00 97.06 176 THR A CA 1
ATOM 1338 C C . THR A 1 176 ? -28.066 -7.351 59.988 1.00 97.06 176 THR A C 1
ATOM 1340 O O . THR A 1 176 ? -28.117 -6.519 60.891 1.00 97.06 176 THR A O 1
ATOM 1343 N N . LEU A 1 177 ? -27.182 -7.268 58.987 1.00 96.19 177 LEU A N 1
ATOM 1344 C CA . LEU A 1 177 ? -26.183 -6.203 58.877 1.00 96.19 177 LEU A CA 1
ATOM 1345 C C . LEU A 1 177 ? -26.822 -4.876 58.441 1.00 96.19 177 LEU A C 1
ATOM 1347 O O . LEU A 1 177 ? -26.428 -3.809 58.911 1.00 96.19 177 LEU A O 1
ATOM 1351 N N . ALA A 1 178 ? -27.840 -4.938 57.579 1.00 96.19 178 ALA A N 1
ATOM 1352 C CA . ALA A 1 178 ? -28.602 -3.768 57.150 1.00 96.19 178 ALA A CA 1
ATOM 1353 C C . ALA A 1 178 ? -29.411 -3.139 58.290 1.00 96.19 178 ALA A C 1
ATOM 1355 O O . ALA A 1 178 ? -29.641 -1.932 58.286 1.00 96.19 178 ALA A O 1
ATOM 1356 N N . GLY A 1 179 ? -29.807 -3.921 59.296 1.00 96.00 179 GLY A N 1
ATOM 1357 C CA . GLY A 1 179 ? -30.434 -3.388 60.504 1.00 96.00 179 GLY A CA 1
ATOM 1358 C C . GLY A 1 179 ? -29.491 -2.507 61.330 1.00 96.00 179 GLY A C 1
ATOM 1359 O O . GLY A 1 179 ? -29.911 -1.457 61.814 1.00 96.00 179 GLY A O 1
ATOM 1360 N N . SER A 1 180 ? -28.223 -2.907 61.470 1.00 97.81 180 SER A N 1
ATOM 1361 C CA . SER A 1 180 ? -27.256 -2.245 62.354 1.00 97.81 180 SER A CA 1
ATOM 1362 C C . SER A 1 180 ? -26.432 -1.145 61.678 1.00 97.81 180 SER A C 1
ATOM 1364 O O . SER A 1 180 ? -26.129 -0.138 62.317 1.00 97.81 180 SER A O 1
ATOM 1366 N N . HIS A 1 181 ? -26.073 -1.302 60.398 1.00 96.81 181 HIS A N 1
ATOM 1367 C CA . HIS A 1 181 ? -25.076 -0.447 59.741 1.00 96.81 181 HIS A CA 1
ATOM 1368 C C . HIS A 1 181 ? -25.441 -0.048 58.297 1.00 96.81 181 HIS A C 1
ATOM 1370 O O . HIS A 1 181 ? -24.647 -0.237 57.375 1.00 96.81 181 HIS A O 1
ATOM 1376 N N . LYS A 1 182 ? -26.610 0.574 58.084 1.00 95.88 182 LYS A N 1
ATOM 1377 C CA . LYS A 1 182 ? -27.063 1.033 56.747 1.00 95.88 182 LYS A CA 1
ATOM 1378 C C . LYS A 1 182 ? -26.040 1.900 56.009 1.00 95.88 182 LYS A C 1
ATOM 1380 O O . LYS A 1 182 ? -25.687 1.607 54.872 1.00 95.88 182 LYS A O 1
ATOM 1385 N N . SER A 1 183 ? -25.497 2.911 56.689 1.00 96.19 183 SER A N 1
ATOM 1386 C CA . SER A 1 183 ? -24.508 3.827 56.101 1.00 96.19 183 SER A CA 1
ATOM 1387 C C . SER A 1 183 ? -23.219 3.111 55.674 1.00 96.19 183 SER A C 1
ATOM 1389 O O . SER A 1 183 ? -22.650 3.433 54.633 1.00 96.19 183 SER A O 1
ATOM 1391 N N . ALA A 1 184 ? -22.781 2.095 56.428 1.00 96.44 184 ALA A N 1
ATOM 1392 C CA . ALA A 1 184 ? -21.605 1.313 56.057 1.00 96.44 184 ALA A CA 1
ATOM 1393 C C . ALA A 1 184 ? -21.871 0.464 54.805 1.00 96.44 184 ALA A C 1
ATOM 1395 O O . ALA A 1 184 ? -21.008 0.383 53.935 1.00 96.44 184 ALA A O 1
ATOM 1396 N N . ILE A 1 185 ? -23.066 -0.124 54.678 1.00 96.50 185 ILE A N 1
ATOM 1397 C CA . ILE A 1 185 ? -23.455 -0.894 53.486 1.00 96.50 185 ILE A CA 1
ATOM 1398 C C . ILE A 1 185 ? -23.499 -0.000 52.243 1.00 96.50 185 ILE A C 1
ATOM 1400 O O . ILE A 1 185 ? -22.979 -0.390 51.198 1.00 96.50 185 ILE A O 1
ATOM 1404 N N . GLU A 1 186 ? -24.059 1.206 52.349 1.00 96.62 186 GLU A N 1
ATOM 1405 C CA . GLU A 1 186 ? -24.070 2.181 51.252 1.00 96.62 186 GLU A CA 1
ATOM 1406 C C . GLU A 1 186 ? -22.649 2.575 50.825 1.00 96.62 186 GLU A C 1
ATOM 1408 O O . GLU A 1 186 ? -22.334 2.568 49.633 1.00 96.62 186 GLU A O 1
ATOM 1413 N N . ALA A 1 187 ? -21.763 2.849 51.789 1.00 97.06 187 ALA A N 1
ATOM 1414 C CA . ALA A 1 187 ? -20.366 3.174 51.513 1.00 97.06 187 ALA A CA 1
ATOM 1415 C C . ALA A 1 187 ? -19.624 2.011 50.831 1.00 97.06 187 ALA A C 1
ATOM 1417 O O . ALA A 1 187 ? -18.904 2.221 49.850 1.00 97.06 187 ALA A O 1
ATOM 1418 N N . VAL A 1 188 ? -19.833 0.775 51.302 1.00 96.19 188 VAL A N 1
ATOM 1419 C CA . VAL A 1 188 ? -19.255 -0.434 50.696 1.00 96.19 188 VAL A CA 1
ATOM 1420 C C . VAL A 1 188 ? -19.785 -0.637 49.279 1.00 96.19 188 VAL A C 1
ATOM 1422 O O . VAL A 1 188 ? -18.997 -0.931 48.382 1.00 96.19 188 VAL A O 1
ATOM 1425 N N . TYR A 1 189 ? -21.082 -0.436 49.039 1.00 96.44 189 TYR A N 1
ATOM 1426 C CA . TYR A 1 189 ? -21.679 -0.517 47.704 1.00 96.44 189 TYR A CA 1
ATOM 1427 C C . TYR A 1 189 ? -21.059 0.498 46.736 1.00 96.44 189 TYR A C 1
ATOM 1429 O O . TYR A 1 189 ? -20.594 0.119 45.664 1.00 96.44 189 TYR A O 1
ATOM 1437 N N . ILE A 1 190 ? -20.984 1.774 47.124 1.00 96.25 190 ILE A N 1
ATOM 1438 C CA . ILE A 1 190 ? -20.408 2.824 46.272 1.00 96.25 190 ILE A CA 1
ATOM 1439 C C . ILE A 1 190 ? -18.938 2.512 45.965 1.00 96.25 190 ILE A C 1
ATOM 1441 O O . ILE A 1 190 ? -18.530 2.546 44.803 1.00 96.25 190 ILE A O 1
ATOM 1445 N N . SER A 1 191 ? -18.156 2.150 46.988 1.00 97.44 191 SER A N 1
ATOM 1446 C CA . SER A 1 191 ? -16.734 1.819 46.835 1.00 97.44 191 SER A CA 1
ATOM 1447 C C . SER A 1 191 ? -16.516 0.600 45.935 1.00 97.44 191 SER A C 1
ATOM 1449 O O . SER A 1 191 ? -15.670 0.619 45.039 1.00 97.44 191 SER A O 1
ATOM 1451 N N . SER A 1 192 ? -17.303 -0.458 46.125 1.00 96.38 192 SER A N 1
ATOM 1452 C CA . SER A 1 192 ? -17.190 -1.686 45.336 1.00 96.38 192 SER A CA 1
ATOM 1453 C C . SER A 1 192 ? -17.652 -1.499 43.889 1.00 96.38 192 SER A C 1
ATOM 1455 O O . SER A 1 192 ? -16.967 -1.973 42.983 1.00 96.38 192 SER A O 1
ATOM 1457 N N . ALA A 1 193 ? -18.728 -0.747 43.639 1.00 96.38 193 ALA A N 1
ATOM 1458 C CA . ALA A 1 193 ? -19.171 -0.399 42.289 1.00 96.38 193 ALA A CA 1
ATOM 1459 C C . ALA A 1 193 ? -18.126 0.447 41.541 1.00 96.38 193 ALA A C 1
ATOM 1461 O O . ALA A 1 193 ? -17.819 0.167 40.380 1.00 96.38 193 ALA A O 1
ATOM 1462 N N . GLN A 1 194 ? -17.519 1.434 42.211 1.00 96.88 194 GLN A N 1
ATOM 1463 C CA . GLN A 1 194 ? -16.434 2.241 41.642 1.00 96.88 194 GLN A CA 1
ATOM 1464 C C . GLN A 1 194 ? -15.191 1.399 41.335 1.00 96.88 194 GLN A C 1
ATOM 1466 O O . GLN A 1 194 ? -14.653 1.482 40.230 1.00 96.88 194 GLN A O 1
ATOM 1471 N N . LYS A 1 195 ? -14.764 0.547 42.276 1.00 97.56 195 LYS A N 1
ATOM 1472 C CA . LYS A 1 195 ? -13.605 -0.338 42.096 1.00 97.56 195 LYS A CA 1
ATOM 1473 C C . LYS A 1 195 ? -13.822 -1.332 40.957 1.00 97.56 195 LYS A C 1
ATOM 1475 O O . LYS A 1 195 ? -12.919 -1.542 40.153 1.00 97.56 195 LYS A O 1
ATOM 1480 N N . MET A 1 196 ? -15.018 -1.913 40.867 1.00 97.56 196 MET A N 1
ATOM 1481 C CA . MET A 1 196 ? -15.391 -2.818 39.781 1.00 97.56 196 MET A CA 1
ATOM 1482 C C . MET A 1 196 ? -15.343 -2.102 38.430 1.00 97.56 196 MET A C 1
ATOM 1484 O O . MET A 1 196 ? -14.732 -2.610 37.496 1.00 97.56 196 MET A O 1
ATOM 1488 N N . ARG A 1 197 ? -15.918 -0.896 38.336 1.00 97.31 197 ARG A N 1
ATOM 1489 C CA . ARG A 1 197 ? -15.870 -0.084 37.115 1.00 97.31 197 ARG A CA 1
ATOM 1490 C C . ARG A 1 197 ? -14.438 0.230 36.684 1.00 97.31 197 ARG A C 1
ATOM 1492 O O . ARG A 1 197 ? -14.129 0.084 35.507 1.00 97.31 197 ARG A O 1
ATOM 1499 N N . HIS A 1 198 ? -13.589 0.661 37.617 1.00 98.12 198 HIS A N 1
ATOM 1500 C CA . HIS A 1 198 ? -12.198 0.998 37.317 1.00 98.12 198 HIS A CA 1
ATOM 1501 C C . HIS A 1 198 ? -11.429 -0.221 36.805 1.00 98.12 198 HIS A C 1
ATOM 1503 O O . HIS A 1 198 ? -10.832 -0.146 35.738 1.00 98.12 198 HIS A O 1
ATOM 1509 N N . LYS A 1 199 ? -11.542 -1.358 37.501 1.00 98.25 199 LYS A N 1
ATOM 1510 C CA . LYS A 1 199 ? -10.855 -2.595 37.123 1.00 98.25 199 LYS A CA 1
ATOM 1511 C C . LYS A 1 199 ? -11.290 -3.117 35.751 1.00 98.25 199 LYS A C 1
ATOM 1513 O O . LYS A 1 199 ? -10.443 -3.493 34.954 1.00 98.25 199 LYS A O 1
ATOM 1518 N N . ILE A 1 200 ? -12.594 -3.103 35.452 1.00 98.12 200 ILE A N 1
ATOM 1519 C CA . ILE A 1 200 ? -13.090 -3.537 34.135 1.00 98.12 200 ILE A CA 1
ATOM 1520 C C . ILE A 1 200 ? -12.555 -2.622 33.026 1.00 98.12 200 ILE A C 1
ATOM 1522 O O . ILE A 1 200 ? -12.147 -3.117 31.980 1.00 98.12 200 ILE A O 1
ATOM 1526 N N . MET A 1 201 ? -12.546 -1.301 33.240 1.00 98.12 201 MET A N 1
ATOM 1527 C CA . MET A 1 201 ? -12.010 -0.363 32.248 1.00 98.12 201 MET A CA 1
ATOM 1528 C C . MET A 1 201 ? -10.502 -0.527 32.055 1.00 98.12 201 MET A C 1
ATOM 1530 O O . MET A 1 201 ? -10.046 -0.526 30.920 1.00 98.12 201 MET A O 1
ATOM 1534 N N . GLU A 1 202 ? -9.737 -0.694 33.132 1.00 98.31 202 GLU A N 1
ATOM 1535 C CA . GLU A 1 202 ? -8.291 -0.932 33.079 1.00 98.31 202 GLU A CA 1
ATOM 1536 C C . GLU A 1 202 ? -7.959 -2.205 32.287 1.00 98.31 202 GLU A C 1
ATOM 1538 O O . GLU A 1 202 ? -7.167 -2.161 31.347 1.00 98.31 202 GLU A O 1
ATOM 1543 N N . GLU A 1 203 ? -8.622 -3.323 32.599 1.00 98.25 203 GLU A N 1
ATOM 1544 C CA . GLU A 1 203 ? -8.434 -4.588 31.880 1.00 98.25 203 GLU A CA 1
ATOM 1545 C C . GLU A 1 203 ? -8.854 -4.473 30.406 1.00 98.25 203 GLU A C 1
ATOM 1547 O O . GLU A 1 203 ? -8.155 -4.967 29.521 1.00 98.25 203 GLU A O 1
ATOM 1552 N N . ALA A 1 204 ? -9.964 -3.788 30.116 1.00 98.12 204 ALA A N 1
ATOM 1553 C CA . ALA A 1 204 ? -10.425 -3.583 28.746 1.00 98.12 204 ALA A CA 1
ATOM 1554 C C . ALA A 1 204 ? -9.466 -2.705 27.926 1.00 98.12 204 ALA A C 1
ATOM 1556 O O . ALA A 1 204 ? -9.199 -3.021 26.767 1.00 98.12 204 ALA A O 1
ATOM 1557 N N . LEU A 1 205 ? -8.909 -1.646 28.521 1.00 96.94 205 LEU A N 1
ATOM 1558 C CA . LEU A 1 205 ? -7.886 -0.818 27.881 1.00 96.94 205 LEU A CA 1
ATOM 1559 C C . LEU A 1 205 ? -6.594 -1.610 27.646 1.00 96.94 205 LEU A C 1
ATOM 1561 O O . LEU A 1 205 ? -6.024 -1.524 26.561 1.00 96.94 205 LEU A O 1
ATOM 1565 N N . GLY A 1 206 ? -6.194 -2.462 28.595 1.00 97.75 206 GLY A N 1
ATOM 1566 C CA . GLY A 1 206 ? -5.077 -3.390 28.402 1.00 97.75 206 GLY A CA 1
ATOM 1567 C C . GLY A 1 206 ? -5.303 -4.351 27.228 1.00 97.75 206 GLY A C 1
ATOM 1568 O O . GLY A 1 206 ? -4.390 -4.606 26.444 1.00 97.75 206 GLY A O 1
ATOM 1569 N N . LEU A 1 207 ? -6.535 -4.840 27.035 1.00 98.00 207 LEU A N 1
ATOM 1570 C CA . LEU A 1 207 ? -6.893 -5.637 25.856 1.00 98.00 207 LEU A CA 1
ATOM 1571 C C . LEU A 1 207 ? -6.873 -4.805 24.565 1.00 98.00 207 LEU A C 1
ATOM 1573 O O . LEU A 1 207 ? -6.442 -5.312 23.530 1.00 98.00 207 LEU A O 1
ATOM 1577 N N . PHE A 1 208 ? -7.315 -3.546 24.602 1.00 97.19 208 PHE A N 1
ATOM 1578 C CA . PHE A 1 208 ? -7.275 -2.660 23.433 1.00 97.19 208 PHE A CA 1
ATOM 1579 C C . PHE A 1 208 ? -5.844 -2.402 22.966 1.00 97.19 208 PHE A C 1
ATOM 1581 O O . PHE A 1 208 ? -5.585 -2.430 21.761 1.00 97.19 208 PHE A O 1
ATOM 1588 N N . GLU A 1 209 ? -4.921 -2.214 23.907 1.00 96.44 209 GLU A N 1
ATOM 1589 C CA . GLU A 1 209 ? -3.496 -2.078 23.624 1.00 96.44 209 GLU A CA 1
ATOM 1590 C C . GLU A 1 209 ? -2.910 -3.392 23.087 1.00 96.44 209 GLU A C 1
ATOM 1592 O O . GLU A 1 209 ? -2.304 -3.406 22.014 1.00 96.44 209 GLU A O 1
ATOM 1597 N N . HIS A 1 210 ? -3.177 -4.519 23.760 1.00 97.62 210 HIS A N 1
ATOM 1598 C CA . HIS A 1 210 ? -2.689 -5.842 23.355 1.00 97.62 210 HIS A CA 1
ATOM 1599 C C . HIS A 1 210 ? -3.108 -6.213 21.924 1.00 97.62 210 HIS A C 1
ATOM 1601 O O . HIS A 1 210 ? -2.295 -6.695 21.134 1.00 97.62 210 HIS A O 1
ATOM 1607 N N . TYR A 1 211 ? -4.370 -5.965 21.566 1.00 97.19 211 TYR A N 1
ATOM 1608 C CA . TYR A 1 211 ? -4.894 -6.242 20.226 1.00 97.19 211 TYR A CA 1
ATOM 1609 C C . TYR A 1 211 ? -4.695 -5.096 19.231 1.00 97.19 211 TYR A C 1
ATOM 1611 O O . TYR A 1 211 ? -5.128 -5.225 18.085 1.00 97.19 211 TYR A O 1
ATOM 1619 N N . LYS A 1 212 ? -4.046 -3.992 19.630 1.00 96.12 212 LYS A N 1
ATOM 1620 C CA . LYS A 1 212 ? -3.821 -2.815 18.775 1.00 96.12 212 LYS A CA 1
ATOM 1621 C C . LYS A 1 212 ? -5.120 -2.335 18.119 1.00 96.12 212 LYS A C 1
ATOM 1623 O O . LYS A 1 212 ? -5.182 -2.084 16.913 1.00 96.12 212 LYS A O 1
ATOM 1628 N N . VAL A 1 213 ? -6.174 -2.226 18.926 1.00 96.12 213 VAL A N 1
ATOM 1629 C CA . VAL A 1 213 ? -7.525 -1.887 18.457 1.00 96.12 213 VAL A CA 1
ATOM 1630 C C . VAL A 1 213 ? -7.553 -0.504 17.808 1.00 96.12 213 VAL A C 1
ATOM 1632 O O . VAL A 1 213 ? -8.217 -0.342 16.788 1.00 96.12 213 VAL A O 1
ATOM 1635 N N . GLY A 1 214 ? -6.794 0.459 18.341 1.00 95.00 214 GLY A N 1
ATOM 1636 C CA . GLY A 1 214 ? -6.655 1.801 17.766 1.00 95.00 214 GLY A CA 1
ATOM 1637 C C . GLY A 1 214 ? -6.215 1.770 16.294 1.00 95.00 214 GLY A C 1
ATOM 1638 O O . GLY A 1 214 ? -7.025 2.103 15.423 1.00 95.00 214 GLY A O 1
ATOM 1639 N N . PRO A 1 215 ? -4.997 1.281 15.982 1.00 95.44 215 PRO A N 1
ATOM 1640 C CA . PRO A 1 215 ? -4.520 1.164 14.603 1.00 95.44 215 PRO A CA 1
ATOM 1641 C C . PRO A 1 215 ? -5.444 0.336 13.701 1.00 95.44 215 PRO A C 1
ATOM 1643 O O . PRO A 1 215 ? -5.656 0.676 12.537 1.00 95.44 215 PRO A O 1
ATOM 1646 N N . ALA A 1 216 ? -6.017 -0.752 14.227 1.00 94.88 216 ALA A N 1
ATOM 1647 C CA . ALA A 1 216 ? -6.899 -1.625 13.457 1.00 94.88 216 ALA A CA 1
ATOM 1648 C C . ALA A 1 216 ? -8.208 -0.923 13.051 1.00 94.88 216 ALA A C 1
ATOM 1650 O O . ALA A 1 216 ? -8.632 -1.024 11.897 1.00 94.88 216 ALA A O 1
ATOM 1651 N N . LEU A 1 217 ? -8.843 -0.188 13.969 1.00 95.25 217 LEU A N 1
ATOM 1652 C CA . LEU A 1 217 ? -10.055 0.580 13.674 1.00 95.25 217 LEU A CA 1
ATOM 1653 C C . LEU A 1 217 ? -9.770 1.748 12.728 1.00 95.25 217 LEU A C 1
ATOM 1655 O O . LEU A 1 217 ? -10.557 1.982 11.809 1.00 95.25 217 LEU A O 1
ATOM 1659 N N . GLN A 1 218 ? -8.632 2.422 12.895 1.00 95.25 218 GLN A N 1
ATOM 1660 C CA . GLN A 1 218 ? -8.197 3.482 11.988 1.00 95.25 218 GLN A CA 1
ATOM 1661 C C . GLN A 1 218 ? -7.987 2.954 10.560 1.00 95.25 218 GLN A C 1
ATOM 1663 O O . GLN A 1 218 ? -8.456 3.567 9.600 1.00 95.25 218 GLN A O 1
ATOM 1668 N N . ALA A 1 219 ? -7.355 1.785 10.408 1.00 94.19 219 ALA A N 1
ATOM 1669 C CA . ALA A 1 219 ? -7.180 1.140 9.108 1.00 94.19 219 ALA A CA 1
ATOM 1670 C C . ALA A 1 219 ? -8.530 0.811 8.446 1.00 94.19 219 ALA A C 1
ATOM 1672 O O . ALA A 1 219 ? -8.706 1.021 7.245 1.00 94.19 219 ALA A O 1
ATOM 1673 N N . ILE A 1 220 ? -9.518 0.353 9.224 1.00 94.19 220 ILE A N 1
ATOM 1674 C CA . ILE A 1 220 ? -10.880 0.117 8.723 1.00 94.19 220 ILE A CA 1
ATOM 1675 C C . ILE A 1 220 ? -11.527 1.427 8.256 1.00 94.19 220 ILE A C 1
ATOM 1677 O O . ILE A 1 220 ? -12.157 1.454 7.197 1.00 94.19 220 ILE A O 1
ATOM 1681 N N . ASP A 1 221 ? -11.378 2.514 9.016 1.00 94.31 221 ASP A N 1
ATOM 1682 C CA . ASP A 1 221 ? -11.902 3.825 8.628 1.00 94.31 221 ASP A CA 1
ATOM 1683 C C . ASP A 1 221 ? -11.275 4.334 7.330 1.00 94.31 221 ASP A C 1
ATOM 1685 O O . ASP A 1 221 ? -11.997 4.781 6.435 1.00 94.31 221 ASP A O 1
ATOM 1689 N N . GLN A 1 222 ? -9.958 4.189 7.181 1.00 94.44 222 GLN A N 1
ATOM 1690 C CA . GLN A 1 222 ? -9.250 4.558 5.960 1.00 94.44 222 GLN A CA 1
ATOM 1691 C C . GLN A 1 222 ? -9.755 3.762 4.751 1.00 94.44 222 GLN A C 1
ATOM 1693 O O . GLN A 1 222 ? -10.107 4.353 3.732 1.00 94.44 222 GLN A O 1
ATOM 1698 N N . VAL A 1 223 ? -9.906 2.439 4.879 1.00 93.00 223 VAL A N 1
ATOM 1699 C CA . VAL A 1 223 ? -10.452 1.592 3.805 1.00 93.00 223 VAL A CA 1
ATOM 1700 C C . VAL A 1 223 ? -11.875 2.012 3.426 1.00 93.00 223 VAL A C 1
ATOM 1702 O O . VAL A 1 223 ? -12.227 2.020 2.247 1.00 93.00 223 VAL A O 1
ATOM 1705 N N . VAL A 1 224 ? -12.711 2.394 4.396 1.00 92.31 224 VAL A N 1
ATOM 1706 C CA . VAL A 1 224 ? -14.072 2.881 4.124 1.00 92.31 224 VAL A CA 1
ATOM 1707 C C . VAL A 1 224 ? -14.055 4.233 3.410 1.00 92.31 224 VAL A C 1
ATOM 1709 O O . VAL A 1 224 ? -14.865 4.444 2.504 1.00 92.31 224 VAL A O 1
ATOM 1712 N N . LEU A 1 225 ? -13.159 5.146 3.790 1.00 92.81 225 LEU A N 1
ATOM 1713 C CA . LEU A 1 225 ? -12.985 6.433 3.111 1.00 92.81 225 LEU A CA 1
ATOM 1714 C C . LEU A 1 225 ? -12.511 6.239 1.666 1.00 92.81 225 LEU A C 1
ATOM 1716 O O . LEU A 1 225 ? -13.114 6.804 0.750 1.00 92.81 225 LEU A O 1
ATOM 1720 N N . ASP A 1 226 ? -11.521 5.376 1.450 1.00 90.81 226 ASP A N 1
ATOM 1721 C CA . ASP A 1 226 ? -11.009 5.023 0.123 1.00 90.81 226 ASP A CA 1
ATOM 1722 C C . ASP A 1 226 ? -12.078 4.343 -0.738 1.00 90.81 226 ASP A C 1
ATOM 1724 O O . ASP A 1 226 ? -12.224 4.630 -1.927 1.00 90.81 226 ASP A O 1
ATOM 1728 N N . ALA A 1 227 ? -12.879 3.457 -0.146 1.00 86.81 227 ALA A N 1
ATOM 1729 C CA . ALA A 1 227 ? -13.987 2.820 -0.844 1.00 86.81 227 ALA A CA 1
ATOM 1730 C C . ALA A 1 227 ? -15.066 3.839 -1.233 1.00 86.81 227 ALA A C 1
ATOM 1732 O O . ALA A 1 227 ? -15.599 3.771 -2.340 1.00 86.81 227 ALA A O 1
ATOM 1733 N N . ARG A 1 228 ? -15.381 4.808 -0.362 1.00 89.88 228 ARG A N 1
ATOM 1734 C CA . ARG A 1 228 ? -16.342 5.880 -0.666 1.00 89.88 228 ARG A CA 1
ATOM 1735 C C . ARG A 1 228 ? -15.841 6.800 -1.775 1.00 89.88 228 ARG A C 1
ATOM 1737 O O . ARG A 1 228 ? -16.621 7.133 -2.666 1.00 89.88 228 ARG A O 1
ATOM 1744 N N . SER A 1 229 ? -14.565 7.187 -1.747 1.00 90.19 229 SER A N 1
ATOM 1745 C CA . SER A 1 229 ? -13.980 8.049 -2.779 1.00 90.19 229 SER A CA 1
ATOM 1746 C C . SER A 1 229 ? -13.976 7.357 -4.148 1.00 90.19 229 SER A C 1
ATOM 1748 O O . SER A 1 229 ? -14.379 7.959 -5.144 1.00 90.19 229 SER A O 1
ATOM 1750 N N . LYS A 1 230 ? -13.638 6.062 -4.191 1.00 85.00 230 LYS A N 1
ATOM 1751 C CA . LYS A 1 230 ? -13.688 5.234 -5.409 1.00 85.00 230 LYS A CA 1
ATOM 1752 C C . LYS A 1 230 ? -15.112 4.960 -5.891 1.00 85.00 230 LYS A C 1
ATOM 1754 O O . LYS A 1 230 ? -15.372 5.018 -7.090 1.00 85.00 230 LYS A O 1
ATOM 1759 N N . ALA A 1 231 ? -16.052 4.704 -4.982 1.00 85.06 231 ALA A N 1
ATOM 1760 C CA . ALA A 1 231 ? -17.458 4.497 -5.333 1.00 85.06 231 ALA A CA 1
ATOM 1761 C C . ALA A 1 231 ? -18.095 5.750 -5.956 1.00 85.06 231 ALA A C 1
ATOM 1763 O O . ALA A 1 231 ? -19.007 5.629 -6.769 1.00 85.06 231 ALA A O 1
ATOM 1764 N N . SER A 1 232 ? -17.613 6.943 -5.593 1.00 85.31 232 SER A N 1
ATOM 1765 C CA . SER A 1 232 ? -18.075 8.197 -6.190 1.00 85.31 232 SER A CA 1
ATOM 1766 C C . SER A 1 232 ? -17.498 8.461 -7.586 1.00 85.31 232 SER A C 1
ATOM 1768 O O . SER A 1 232 ? -18.112 9.212 -8.341 1.00 85.31 232 SER A O 1
ATOM 1770 N N . SER A 1 233 ? -16.328 7.908 -7.927 1.00 82.25 233 SER A N 1
ATOM 1771 C CA . SER A 1 233 ? -15.616 8.199 -9.182 1.00 82.25 233 SER A CA 1
ATOM 1772 C C . SER A 1 233 ? -15.776 7.117 -10.253 1.00 82.25 233 SER A C 1
ATOM 1774 O O . SER A 1 233 ? -15.774 7.434 -11.441 1.00 82.25 233 SER A O 1
ATOM 1776 N N . ALA A 1 234 ? -15.959 5.854 -9.863 1.00 69.31 234 ALA A N 1
ATOM 1777 C CA . ALA A 1 234 ? -16.130 4.728 -10.775 1.00 69.31 234 ALA A CA 1
ATOM 1778 C C . ALA A 1 234 ? -17.543 4.133 -10.647 1.00 69.31 234 ALA A C 1
ATOM 1780 O O . ALA A 1 234 ? -17.936 3.633 -9.595 1.00 69.31 234 ALA A O 1
ATOM 1781 N N . GLY A 1 235 ? -18.319 4.161 -11.735 1.00 56.59 235 GLY A N 1
ATOM 1782 C CA . GLY A 1 235 ? -19.731 3.761 -11.782 1.00 56.59 235 GLY A CA 1
ATOM 1783 C C . GLY A 1 235 ? -20.037 2.255 -11.661 1.00 56.59 235 GLY A C 1
ATOM 1784 O O . GLY A 1 235 ? -20.874 1.795 -12.431 1.00 56.59 235 GLY A O 1
ATOM 1785 N N . ARG A 1 236 ? -19.450 1.538 -10.675 1.00 57.97 236 ARG A N 1
ATOM 1786 C CA . ARG A 1 236 ? -19.563 0.088 -10.301 1.00 57.97 236 ARG A CA 1
ATOM 1787 C C . ARG A 1 236 ? -18.563 -0.900 -10.946 1.00 57.97 236 ARG A C 1
ATOM 1789 O O . ARG A 1 236 ? -18.118 -0.661 -12.060 1.00 57.97 236 ARG A O 1
ATOM 1796 N N . PRO A 1 237 ? -18.391 -2.121 -10.373 1.00 55.88 237 PRO A N 1
ATOM 1797 C CA . PRO A 1 237 ? -18.400 -2.486 -8.955 1.00 55.88 237 PRO A CA 1
ATOM 1798 C C . PRO A 1 237 ? -17.218 -3.426 -8.659 1.00 55.88 237 PRO A C 1
ATOM 1800 O O . PRO A 1 237 ? -17.362 -4.647 -8.764 1.00 55.88 237 PRO A O 1
ATOM 1803 N N . ASP A 1 238 ? -16.087 -2.896 -8.206 1.00 59.59 238 ASP A N 1
ATOM 1804 C CA . ASP A 1 238 ? -15.138 -3.733 -7.466 1.00 59.59 238 ASP A CA 1
ATOM 1805 C C . ASP A 1 238 ? -15.660 -3.897 -6.030 1.00 59.59 238 ASP A C 1
ATOM 1807 O O . ASP A 1 238 ? -15.135 -3.373 -5.053 1.00 59.59 238 ASP A O 1
ATOM 1811 N N . ALA A 1 239 ? -16.850 -4.490 -5.926 1.00 69.81 239 ALA A N 1
ATOM 1812 C CA . ALA A 1 239 ? -17.472 -4.804 -4.658 1.00 69.81 239 ALA A CA 1
ATOM 1813 C C . ALA A 1 239 ? -17.054 -6.228 -4.319 1.00 69.81 239 ALA A C 1
ATOM 1815 O O . ALA A 1 239 ? -17.461 -7.177 -5.000 1.00 69.81 239 ALA A O 1
ATOM 1816 N N . TRP A 1 240 ? -16.241 -6.354 -3.271 1.00 77.12 240 TRP A N 1
ATOM 1817 C CA . TRP A 1 240 ? -15.857 -7.638 -2.702 1.00 77.12 240 TRP A CA 1
ATOM 1818 C C . TRP A 1 240 ? -17.087 -8.539 -2.526 1.00 77.12 240 TRP A C 1
ATOM 1820 O O . TRP A 1 240 ? -18.154 -8.093 -2.091 1.00 77.12 240 TRP A O 1
ATOM 1830 N N . ARG A 1 241 ? -16.944 -9.819 -2.886 1.00 84.50 241 ARG A N 1
ATOM 1831 C CA . ARG A 1 241 ? -17.996 -10.828 -2.729 1.00 84.50 241 ARG A CA 1
ATOM 1832 C C . ARG A 1 241 ? -17.496 -11.935 -1.805 1.00 84.50 241 ARG A C 1
ATOM 1834 O O . ARG A 1 241 ? -16.393 -12.427 -2.028 1.00 84.50 241 ARG A O 1
ATOM 1841 N N . PRO A 1 242 ? -18.328 -12.414 -0.863 1.00 84.06 242 PRO A N 1
ATOM 1842 C CA . PRO A 1 242 ? -17.938 -13.487 0.051 1.00 84.06 242 PRO A CA 1
ATOM 1843 C C . PRO A 1 242 ? -17.648 -14.816 -0.662 1.00 84.06 242 PRO A C 1
ATOM 1845 O O . PRO A 1 242 ? -16.871 -15.619 -0.167 1.00 84.06 242 PRO A O 1
ATOM 1848 N N . ASN A 1 243 ? -18.209 -15.028 -1.857 1.00 89.38 243 ASN A N 1
ATOM 1849 C CA . ASN A 1 243 ? -18.030 -16.257 -2.638 1.00 89.38 243 ASN A CA 1
ATOM 1850 C C . ASN A 1 243 ? -16.917 -16.139 -3.699 1.00 89.38 243 ASN A C 1
ATOM 1852 O O . ASN A 1 243 ? -17.002 -16.768 -4.756 1.00 89.38 243 ASN A O 1
ATOM 1856 N N . MET A 1 244 ? -15.905 -15.292 -3.482 1.00 88.81 244 MET A N 1
ATOM 1857 C CA . MET A 1 244 ? -14.755 -15.222 -4.387 1.00 88.81 244 MET A CA 1
ATOM 1858 C C . MET A 1 244 ? -13.904 -16.488 -4.267 1.00 88.81 244 MET A C 1
ATOM 1860 O O . MET A 1 244 ? -13.485 -16.875 -3.180 1.00 88.81 244 MET A O 1
ATOM 1864 N N . SER A 1 245 ? -13.623 -17.129 -5.402 1.00 94.38 245 SER A N 1
ATOM 1865 C CA . SER A 1 245 ? -12.677 -18.246 -5.424 1.00 94.38 245 SER A CA 1
ATOM 1866 C C . SER A 1 245 ? -11.262 -17.759 -5.060 1.00 94.38 245 SER A C 1
ATOM 1868 O O . SER A 1 245 ? -10.899 -16.647 -5.458 1.00 94.38 245 SER A O 1
ATOM 1870 N N . PRO A 1 246 ? -10.427 -18.582 -4.396 1.00 93.50 246 PRO A N 1
ATOM 1871 C CA . PRO A 1 246 ? -9.042 -18.220 -4.075 1.00 93.50 246 PRO A CA 1
ATOM 1872 C C . PRO A 1 246 ? -8.232 -17.778 -5.299 1.00 93.50 246 PRO A C 1
ATOM 1874 O O . PRO A 1 246 ? -7.397 -16.886 -5.207 1.00 93.50 246 PRO A O 1
ATOM 1877 N N . TYR A 1 247 ? -8.528 -18.350 -6.470 1.00 94.50 247 TYR A N 1
ATOM 1878 C CA . TYR A 1 247 ? -7.906 -17.963 -7.734 1.00 94.50 247 TYR A CA 1
ATOM 1879 C C . TYR A 1 247 ? -8.170 -16.499 -8.101 1.00 94.50 247 TYR A C 1
ATOM 1881 O O . TYR A 1 247 ? -7.257 -15.798 -8.522 1.00 94.50 247 TYR A O 1
ATOM 1889 N N . VAL A 1 248 ? -9.401 -16.020 -7.906 1.00 90.94 248 VAL A N 1
ATOM 1890 C CA . VAL A 1 248 ? -9.762 -14.622 -8.183 1.00 90.94 248 VAL A CA 1
ATOM 1891 C C . VAL A 1 248 ? -9.056 -13.681 -7.212 1.00 90.94 248 VAL A C 1
ATOM 1893 O O . VAL A 1 248 ? -8.606 -12.623 -7.634 1.00 90.94 248 VAL A O 1
ATOM 1896 N N . LEU A 1 249 ? -8.900 -14.078 -5.945 1.00 90.06 249 LEU A N 1
ATOM 1897 C CA . LEU A 1 249 ? -8.147 -13.294 -4.964 1.00 90.06 249 LEU A CA 1
ATOM 1898 C C . LEU A 1 249 ? -6.669 -13.199 -5.351 1.00 90.06 249 LEU A C 1
ATOM 1900 O O . LEU A 1 249 ? -6.141 -12.097 -5.413 1.00 90.06 249 LEU A O 1
ATOM 1904 N N . MET A 1 250 ? -6.033 -14.323 -5.700 1.00 94.88 250 MET A N 1
ATOM 1905 C CA . MET A 1 250 ? -4.647 -14.317 -6.184 1.00 94.88 250 MET A CA 1
ATOM 1906 C C . MET A 1 250 ? -4.486 -13.497 -7.467 1.00 94.88 250 MET A C 1
ATOM 1908 O O . MET A 1 250 ? -3.502 -12.783 -7.635 1.00 94.88 250 MET A O 1
ATOM 1912 N N . ALA A 1 251 ? -5.445 -13.590 -8.391 1.00 91.81 251 ALA A N 1
ATOM 1913 C CA . ALA A 1 251 ? -5.423 -12.788 -9.604 1.00 91.81 251 ALA A CA 1
ATOM 1914 C C . ALA A 1 251 ? -5.524 -11.295 -9.267 1.00 91.81 251 ALA A C 1
ATOM 1916 O O . ALA A 1 251 ? -4.712 -10.519 -9.753 1.00 91.81 251 ALA A O 1
ATOM 1917 N N . ALA A 1 252 ? -6.452 -10.902 -8.392 1.00 88.38 252 ALA A N 1
ATOM 1918 C CA . ALA A 1 252 ? -6.623 -9.516 -7.967 1.00 88.38 252 ALA A CA 1
ATOM 1919 C C . ALA A 1 252 ? -5.390 -8.963 -7.234 1.00 88.38 252 ALA A C 1
ATOM 1921 O O . ALA A 1 252 ? -5.029 -7.810 -7.451 1.00 88.38 252 ALA A O 1
ATOM 1922 N N . THR A 1 253 ? -4.708 -9.772 -6.414 1.00 90.69 253 THR A N 1
ATOM 1923 C CA . THR A 1 253 ? -3.473 -9.347 -5.734 1.00 90.69 253 THR A CA 1
ATOM 1924 C C . THR A 1 253 ? -2.292 -9.225 -6.689 1.00 90.69 253 THR A C 1
ATOM 1926 O O . THR A 1 253 ? -1.459 -8.342 -6.517 1.00 90.69 253 THR A O 1
ATOM 1929 N N . ASN A 1 254 ? -2.212 -10.092 -7.702 1.00 95.56 254 ASN A N 1
ATOM 1930 C CA . ASN A 1 254 ? -1.073 -10.126 -8.618 1.00 95.56 254 ASN A CA 1
ATOM 1931 C C . ASN A 1 254 ? -1.241 -9.181 -9.817 1.00 95.56 254 ASN A C 1
ATOM 1933 O O . ASN A 1 254 ? -0.245 -8.790 -10.421 1.00 95.56 254 ASN A O 1
ATOM 1937 N N . LEU A 1 255 ? -2.474 -8.802 -10.173 1.00 92.62 255 LEU A N 1
ATOM 1938 C CA . LEU A 1 255 ? -2.756 -7.959 -11.338 1.00 92.62 255 LEU A CA 1
ATOM 1939 C C . LEU A 1 255 ? -2.002 -6.616 -11.309 1.00 92.62 255 LEU A C 1
ATOM 1941 O O . LEU A 1 255 ? -1.345 -6.321 -12.304 1.00 92.62 255 LEU A O 1
ATOM 1945 N N . PRO A 1 256 ? -1.960 -5.859 -10.191 1.00 92.69 256 PRO A N 1
ATOM 1946 C CA . PRO A 1 256 ? -1.203 -4.608 -10.138 1.00 92.69 256 PRO A CA 1
ATOM 1947 C C . PRO A 1 256 ? 0.297 -4.800 -10.394 1.00 92.69 256 PRO A C 1
ATOM 1949 O O . PRO A 1 256 ? 0.930 -3.958 -11.026 1.00 92.69 256 PRO A O 1
ATOM 1952 N N . MET A 1 257 ? 0.870 -5.927 -9.953 1.00 95.75 257 MET A N 1
ATOM 1953 C CA . MET A 1 257 ? 2.278 -6.248 -10.211 1.00 95.75 257 MET A CA 1
ATOM 1954 C C . MET A 1 257 ? 2.526 -6.526 -11.697 1.00 95.75 257 MET A C 1
ATOM 1956 O O . MET A 1 257 ? 3.553 -6.121 -12.242 1.00 95.75 257 MET A O 1
ATOM 1960 N N . TYR A 1 258 ? 1.592 -7.214 -12.361 1.00 96.12 258 TYR A N 1
ATOM 1961 C CA . TYR A 1 258 ? 1.667 -7.444 -13.803 1.00 96.12 258 TYR A CA 1
ATOM 1962 C C . TYR A 1 258 ? 1.491 -6.150 -14.596 1.00 96.12 258 TYR A C 1
ATOM 1964 O O . TYR A 1 258 ? 2.219 -5.949 -15.566 1.00 96.12 258 TYR A O 1
ATOM 1972 N N . ASP A 1 259 ? 0.596 -5.262 -14.166 1.00 94.81 259 ASP A N 1
ATOM 1973 C CA . ASP A 1 259 ? 0.391 -3.957 -14.795 1.00 94.81 259 ASP A CA 1
ATOM 1974 C C . ASP A 1 259 ? 1.647 -3.079 -14.684 1.00 94.81 259 ASP A C 1
ATOM 1976 O O . ASP A 1 259 ? 2.078 -2.491 -15.678 1.00 94.81 259 ASP A O 1
ATOM 1980 N N . GLU A 1 260 ? 2.297 -3.042 -13.514 1.00 95.25 260 GLU A N 1
ATOM 1981 C CA . GLU A 1 260 ? 3.566 -2.327 -13.320 1.00 95.25 260 GLU A CA 1
ATOM 1982 C C . GLU A 1 260 ? 4.685 -2.912 -14.196 1.00 95.25 260 GLU A C 1
ATOM 1984 O O . GLU A 1 260 ? 5.402 -2.178 -14.883 1.00 95.25 260 GLU A O 1
ATOM 1989 N N . ALA A 1 261 ? 4.824 -4.241 -14.214 1.00 96.81 261 ALA A N 1
ATOM 1990 C CA . ALA A 1 261 ? 5.828 -4.919 -15.029 1.00 96.81 261 ALA A CA 1
ATOM 1991 C C . ALA A 1 261 ? 5.600 -4.681 -16.530 1.00 96.81 261 ALA A C 1
ATOM 1993 O O . ALA A 1 261 ? 6.552 -4.431 -17.271 1.00 96.81 261 ALA A O 1
ATOM 1994 N N . TYR A 1 262 ? 4.343 -4.710 -16.975 1.00 97.06 262 TYR A N 1
ATOM 1995 C CA . TYR A 1 262 ? 3.972 -4.415 -18.353 1.00 97.06 262 TYR A CA 1
ATOM 1996 C C . TYR A 1 262 ? 4.258 -2.954 -18.716 1.00 97.06 262 TYR A C 1
ATOM 1998 O O . TYR A 1 262 ? 4.814 -2.686 -19.782 1.00 97.06 262 TYR A O 1
ATOM 2006 N N . ALA A 1 263 ? 3.936 -2.007 -17.829 1.00 97.38 263 ALA A N 1
ATOM 2007 C CA . ALA A 1 263 ? 4.242 -0.594 -18.028 1.00 97.38 263 ALA A CA 1
ATOM 2008 C C . ALA A 1 263 ? 5.755 -0.352 -18.162 1.00 97.38 263 ALA A C 1
ATOM 2010 O O . ALA A 1 263 ? 6.176 0.363 -19.074 1.00 97.38 263 ALA A O 1
ATOM 2011 N N . ARG A 1 264 ? 6.572 -1.000 -17.319 1.00 98.19 264 ARG A N 1
ATOM 2012 C CA . ARG A 1 264 ? 8.041 -0.945 -17.398 1.00 98.19 264 ARG A CA 1
ATOM 2013 C C . ARG A 1 264 ? 8.556 -1.505 -18.723 1.00 98.19 264 ARG A C 1
ATOM 2015 O O . ARG A 1 264 ? 9.280 -0.815 -19.431 1.00 98.19 264 ARG A O 1
ATOM 2022 N N . LEU A 1 265 ? 8.125 -2.711 -19.095 1.00 98.38 265 LEU A N 1
ATOM 2023 C CA . LEU A 1 265 ? 8.561 -3.359 -20.335 1.00 98.38 265 LEU A CA 1
ATOM 2024 C C . LEU A 1 265 ? 8.170 -2.542 -21.574 1.00 98.38 265 LEU A C 1
ATOM 2026 O O . LEU A 1 265 ? 8.927 -2.442 -22.536 1.00 98.38 265 LEU A O 1
ATOM 2030 N N . ARG A 1 266 ? 6.985 -1.925 -21.550 1.00 97.50 266 ARG A N 1
ATOM 2031 C CA . ARG A 1 266 ? 6.532 -1.035 -22.617 1.00 97.50 266 ARG A CA 1
ATOM 2032 C C . ARG A 1 266 ? 7.407 0.214 -22.725 1.00 97.50 266 ARG A C 1
ATOM 2034 O O . ARG A 1 266 ? 7.689 0.634 -23.843 1.00 97.50 266 ARG A O 1
ATOM 2041 N N . ALA A 1 267 ? 7.813 0.803 -21.602 1.00 97.81 267 ALA A N 1
ATOM 2042 C CA . ALA A 1 267 ? 8.704 1.960 -21.599 1.00 97.81 267 ALA A CA 1
ATOM 2043 C C . ALA A 1 267 ? 10.079 1.608 -22.191 1.00 97.81 267 ALA A C 1
ATOM 2045 O O . ALA A 1 267 ? 10.528 2.289 -23.108 1.00 97.81 267 ALA A O 1
ATOM 2046 N N . GLU A 1 268 ? 10.679 0.497 -21.754 1.00 98.44 268 GLU A N 1
ATOM 2047 C CA . GLU A 1 268 ? 11.962 -0.001 -22.278 1.00 98.44 268 GLU A CA 1
ATOM 2048 C C . GLU A 1 268 ? 11.890 -0.318 -23.780 1.00 98.44 268 GLU A C 1
ATOM 2050 O O . GLU A 1 268 ? 12.802 -0.001 -24.542 1.00 98.44 268 GLU A O 1
ATOM 2055 N N . TYR A 1 269 ? 10.782 -0.911 -24.239 1.00 98.06 269 TYR A N 1
ATOM 2056 C CA . TYR A 1 269 ? 10.573 -1.183 -25.660 1.00 98.06 269 TYR A CA 1
ATOM 2057 C C . TYR A 1 269 ? 10.527 0.101 -26.497 1.00 98.06 269 TYR A C 1
ATOM 2059 O O . TYR A 1 269 ? 11.118 0.153 -27.575 1.00 98.06 269 TYR A O 1
ATOM 2067 N N . LEU A 1 270 ? 9.821 1.129 -26.016 1.00 97.69 270 LEU A N 1
ATOM 2068 C CA . LEU A 1 270 ? 9.731 2.413 -26.711 1.00 97.69 270 LEU A CA 1
ATOM 2069 C C . LEU A 1 270 ? 11.090 3.117 -26.762 1.00 97.69 270 LEU A C 1
ATOM 2071 O O . LEU A 1 270 ? 11.470 3.603 -27.823 1.00 97.69 270 LEU A O 1
ATOM 2075 N N . GLU A 1 271 ? 11.843 3.095 -25.662 1.00 98.25 271 GLU A N 1
ATOM 2076 C CA . GLU A 1 271 ? 13.209 3.626 -25.607 1.00 98.25 271 GLU A CA 1
ATOM 2077 C C . GLU A 1 271 ? 14.119 2.931 -26.630 1.00 98.25 271 GLU A C 1
ATOM 2079 O O . GLU A 1 271 ? 14.750 3.592 -27.455 1.00 98.25 271 GLU A O 1
ATOM 2084 N N . LEU A 1 272 ? 14.116 1.593 -26.659 1.00 98.25 272 LEU A N 1
ATOM 2085 C CA . LEU A 1 272 ? 14.913 0.826 -27.617 1.00 98.25 272 LEU A CA 1
ATOM 2086 C C . LEU A 1 272 ? 14.501 1.104 -29.070 1.00 98.25 272 LEU A C 1
ATOM 2088 O O . LEU A 1 272 ? 15.349 1.186 -29.962 1.00 98.25 272 LEU A O 1
ATOM 2092 N N . HIS A 1 273 ? 13.202 1.247 -29.323 1.00 98.19 273 HIS A N 1
ATOM 2093 C CA . HIS A 1 273 ? 12.686 1.564 -30.648 1.00 98.19 273 HIS A CA 1
ATOM 2094 C C . HIS A 1 273 ? 13.155 2.948 -31.126 1.00 98.19 273 HIS A C 1
ATOM 2096 O O . HIS A 1 273 ? 13.578 3.094 -32.279 1.00 98.19 273 HIS A O 1
ATOM 2102 N N . ASP A 1 274 ? 13.130 3.952 -30.252 1.00 98.12 274 ASP A N 1
ATOM 2103 C CA . ASP A 1 274 ? 13.613 5.298 -30.562 1.00 98.12 274 ASP A CA 1
ATOM 2104 C C . ASP A 1 274 ? 15.133 5.324 -30.793 1.00 98.12 274 ASP A C 1
ATOM 2106 O O . ASP A 1 274 ? 15.609 5.958 -31.743 1.00 98.12 274 ASP A O 1
ATOM 2110 N N . ASP A 1 275 ? 15.889 4.540 -30.026 1.00 98.50 275 ASP A N 1
ATOM 2111 C CA . ASP A 1 275 ? 17.325 4.325 -30.220 1.00 98.50 275 ASP A CA 1
ATOM 2112 C C . ASP A 1 275 ? 17.639 3.705 -31.586 1.00 98.50 275 ASP A C 1
ATOM 2114 O O . ASP A 1 275 ? 18.500 4.196 -32.330 1.00 98.50 275 ASP A O 1
ATOM 2118 N N . CYS A 1 276 ? 16.919 2.644 -31.960 1.00 97.94 276 CYS A N 1
ATOM 2119 C CA . CYS A 1 276 ? 17.038 2.030 -33.279 1.00 97.94 276 CYS A CA 1
ATOM 2120 C C . CYS A 1 276 ? 16.733 3.049 -34.378 1.00 97.94 276 CYS A C 1
ATOM 2122 O O . CYS A 1 276 ? 17.515 3.190 -35.322 1.00 97.94 276 CYS A O 1
ATOM 2124 N N . ARG A 1 277 ? 15.637 3.803 -34.243 1.00 98.38 277 ARG A N 1
ATOM 2125 C CA . ARG A 1 277 ? 15.240 4.836 -35.205 1.00 98.38 277 ARG A CA 1
ATOM 2126 C C . ARG A 1 277 ? 16.326 5.901 -35.380 1.00 98.38 277 ARG A C 1
ATOM 2128 O O . ARG A 1 277 ? 16.648 6.254 -36.515 1.00 98.38 277 ARG A O 1
ATOM 2135 N N . SER A 1 278 ? 16.914 6.377 -34.284 1.00 98.50 278 SER A N 1
ATOM 2136 C CA . SER A 1 278 ? 18.009 7.355 -34.294 1.00 98.50 278 SER A CA 1
ATOM 2137 C C . SER A 1 278 ? 19.256 6.812 -35.004 1.00 98.50 278 SER A C 1
ATOM 2139 O O . SER A 1 278 ? 19.817 7.460 -35.895 1.00 98.50 278 SER A O 1
ATOM 2141 N N . ARG A 1 279 ? 19.653 5.570 -34.699 1.00 98.31 279 ARG A N 1
ATOM 2142 C CA . ARG A 1 279 ? 20.800 4.913 -35.347 1.00 98.31 279 ARG A CA 1
ATOM 2143 C C . ARG A 1 279 ? 20.572 4.692 -36.840 1.00 98.31 279 ARG A C 1
ATOM 2145 O O . ARG A 1 279 ? 21.472 4.977 -37.627 1.00 98.31 279 ARG A O 1
ATOM 2152 N N . PHE A 1 280 ? 19.380 4.256 -37.251 1.00 98.38 280 PHE A N 1
ATOM 2153 C CA . PHE A 1 280 ? 19.038 4.111 -38.670 1.00 98.38 280 PHE A CA 1
ATOM 2154 C C . PHE A 1 280 ? 19.088 5.447 -39.413 1.00 98.38 280 PHE A C 1
ATOM 2156 O O . PHE A 1 280 ? 19.628 5.510 -40.518 1.00 98.38 280 PHE A O 1
ATOM 2163 N N . ALA A 1 281 ? 18.588 6.526 -38.803 1.00 98.38 281 ALA A N 1
ATOM 2164 C CA . ALA A 1 281 ? 18.698 7.864 -39.376 1.00 98.38 281 ALA A CA 1
ATOM 2165 C C . ALA A 1 281 ? 20.168 8.288 -39.548 1.00 98.38 281 ALA A C 1
ATOM 2167 O O . ALA A 1 281 ? 20.539 8.800 -40.604 1.00 98.38 281 ALA A O 1
ATOM 2168 N N . SER A 1 282 ? 21.024 8.005 -38.559 1.00 98.50 282 SER A N 1
ATOM 2169 C CA . SER A 1 282 ? 22.466 8.281 -38.637 1.00 98.50 282 SER A CA 1
ATOM 2170 C C . SER A 1 282 ? 23.164 7.480 -39.741 1.00 98.50 282 SER A C 1
ATOM 2172 O O . SER A 1 282 ? 23.950 8.042 -40.504 1.00 98.50 282 SER A O 1
ATOM 2174 N N . VAL A 1 283 ? 22.863 6.184 -39.871 1.00 98.50 283 VAL A N 1
ATOM 2175 C CA . VAL A 1 283 ? 23.417 5.335 -40.940 1.00 98.50 283 VAL A CA 1
ATOM 2176 C C . VAL A 1 283 ? 23.006 5.863 -42.310 1.00 98.50 283 VAL A C 1
ATOM 2178 O O . VAL A 1 283 ? 23.859 6.013 -43.180 1.00 98.50 283 VAL A O 1
ATOM 2181 N N . ARG A 1 284 ? 21.730 6.220 -42.489 1.00 98.44 284 ARG A N 1
ATOM 2182 C CA . ARG A 1 284 ? 21.228 6.777 -43.749 1.00 98.44 284 ARG A CA 1
ATOM 2183 C C . ARG A 1 284 ? 21.889 8.111 -44.096 1.00 98.44 284 ARG A C 1
ATOM 2185 O O . ARG A 1 284 ? 22.248 8.329 -45.247 1.00 98.44 284 ARG A O 1
ATOM 2192 N N . ALA A 1 285 ? 22.100 8.982 -43.109 1.00 98.56 285 ALA A N 1
ATOM 2193 C CA . ALA A 1 285 ? 22.819 10.238 -43.314 1.00 98.56 285 ALA A CA 1
ATOM 2194 C C . ALA A 1 285 ? 24.267 10.000 -43.777 1.00 98.56 285 ALA A C 1
ATOM 2196 O O . ALA A 1 285 ? 24.725 10.650 -44.712 1.00 98.56 285 ALA A O 1
ATOM 2197 N N . LYS A 1 286 ? 24.968 9.026 -43.180 1.00 98.50 286 LYS A N 1
ATOM 2198 C CA . LYS A 1 286 ? 26.327 8.644 -43.602 1.00 98.50 286 LYS A CA 1
ATOM 2199 C C . LYS A 1 286 ? 26.356 8.027 -44.999 1.00 98.50 286 LYS A C 1
ATOM 2201 O O . LYS A 1 286 ? 27.266 8.326 -45.757 1.00 98.50 286 LYS A O 1
ATOM 2206 N N . GLN A 1 287 ? 25.374 7.198 -45.349 1.00 98.44 287 GLN A N 1
ATOM 2207 C CA . GLN A 1 287 ? 25.252 6.633 -46.698 1.00 98.44 287 GLN A CA 1
ATOM 2208 C C . GLN A 1 287 ? 25.046 7.724 -47.750 1.00 98.44 287 GLN A C 1
ATOM 2210 O O . GLN A 1 287 ? 25.707 7.698 -48.780 1.00 98.44 287 GLN A O 1
ATOM 2215 N N . ASN A 1 288 ? 24.186 8.707 -47.469 1.00 98.50 288 ASN A N 1
ATOM 2216 C CA . ASN A 1 288 ? 23.995 9.848 -48.362 1.00 98.50 288 ASN A CA 1
ATOM 2217 C C . ASN A 1 288 ? 25.291 10.657 -48.521 1.00 98.50 288 ASN A C 1
ATOM 2219 O O . ASN A 1 288 ? 25.673 10.966 -49.642 1.00 98.50 288 ASN A O 1
ATOM 2223 N N . ALA A 1 289 ? 26.003 10.928 -47.421 1.00 98.44 289 ALA A N 1
ATOM 2224 C CA . ALA A 1 289 ? 27.285 11.631 -47.471 1.00 98.44 289 ALA A CA 1
ATOM 2225 C C . ALA A 1 289 ? 28.349 10.859 -48.274 1.00 98.44 289 ALA A C 1
ATOM 2227 O O . ALA A 1 289 ? 29.101 11.462 -49.033 1.00 98.44 289 ALA A O 1
ATOM 2228 N N . LEU A 1 290 ? 28.402 9.527 -48.147 1.00 98.50 290 LEU A N 1
ATOM 2229 C CA . LEU A 1 290 ? 29.291 8.693 -48.962 1.00 98.50 290 LEU A CA 1
ATOM 2230 C C . LEU A 1 290 ? 28.915 8.743 -50.444 1.00 98.50 290 LEU A C 1
ATOM 2232 O O . LEU A 1 290 ? 29.803 8.922 -51.266 1.00 98.50 290 LEU A O 1
ATOM 2236 N N . ALA A 1 291 ? 27.628 8.663 -50.786 1.00 98.50 291 ALA A N 1
ATOM 2237 C CA . ALA A 1 291 ? 27.173 8.762 -52.173 1.00 98.50 291 ALA A CA 1
ATOM 2238 C C . ALA A 1 291 ? 27.502 10.132 -52.802 1.00 98.50 291 ALA A C 1
ATOM 2240 O O . ALA A 1 291 ? 27.892 10.211 -53.968 1.00 98.50 291 ALA A O 1
ATOM 2241 N N . GLU A 1 292 ? 27.395 11.218 -52.029 1.00 98.38 292 GLU A N 1
ATOM 2242 C CA . GLU A 1 292 ? 27.815 12.560 -52.453 1.00 98.38 292 GLU A CA 1
ATOM 2243 C C . GLU A 1 292 ? 29.332 12.629 -52.689 1.00 98.38 292 GLU A C 1
ATOM 2245 O O . GLU A 1 292 ? 29.774 13.154 -53.712 1.00 98.38 292 GLU A O 1
ATOM 2250 N N . MET A 1 293 ? 30.135 12.053 -51.787 1.00 98.25 293 MET A N 1
ATOM 2251 C CA . MET A 1 293 ? 31.589 11.972 -51.956 1.00 98.25 293 MET A CA 1
ATOM 2252 C C . MET A 1 293 ? 31.986 11.108 -53.158 1.00 98.25 293 MET A C 1
ATOM 2254 O O . MET A 1 293 ? 32.860 11.507 -53.918 1.00 98.25 293 MET A O 1
ATOM 2258 N N . GLU A 1 294 ? 31.346 9.956 -53.358 1.00 98.25 294 GLU A N 1
ATOM 2259 C CA . GLU A 1 294 ? 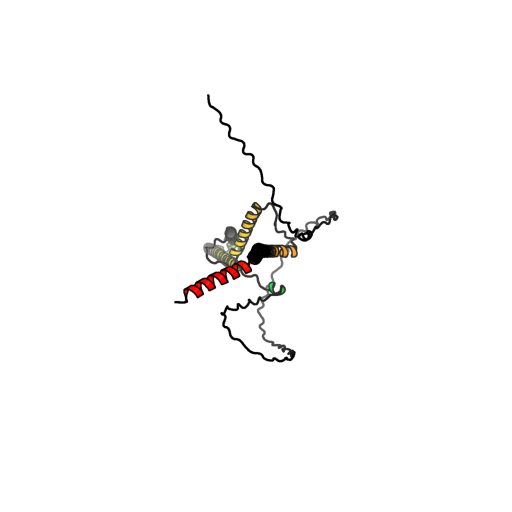31.570 9.081 -54.516 1.00 98.25 294 GLU A CA 1
ATOM 2260 C C . GLU A 1 294 ? 31.270 9.815 -55.826 1.00 98.25 294 GLU A C 1
ATOM 2262 O O . GLU A 1 294 ? 32.075 9.761 -56.756 1.00 98.25 294 GLU A O 1
ATOM 2267 N N . THR A 1 295 ? 30.166 10.569 -55.871 1.00 98.25 295 THR A N 1
ATOM 2268 C CA . THR A 1 295 ? 29.812 11.404 -57.027 1.00 98.25 295 THR A CA 1
ATOM 2269 C C . THR A 1 295 ? 30.881 12.473 -57.268 1.00 98.25 295 THR A C 1
ATOM 2271 O O . THR A 1 295 ? 31.417 12.563 -58.370 1.00 98.25 295 THR A O 1
ATOM 2274 N N . SER A 1 296 ? 31.292 13.206 -56.227 1.00 97.94 296 SER A N 1
ATOM 2275 C CA . SER A 1 296 ? 32.339 14.233 -56.331 1.00 97.94 296 SER A CA 1
ATOM 2276 C C . SER A 1 296 ? 33.697 13.672 -56.768 1.00 97.94 296 SER A C 1
ATOM 2278 O O . SER A 1 296 ? 34.406 14.326 -57.533 1.00 97.94 296 SER A O 1
ATOM 2280 N N . VAL A 1 297 ? 34.075 12.477 -56.304 1.00 98.31 297 VAL A N 1
ATOM 2281 C CA . VAL A 1 297 ? 35.305 11.800 -56.741 1.00 98.31 297 VAL A CA 1
ATOM 2282 C C . VAL A 1 297 ? 35.186 11.382 -58.203 1.00 98.31 297 VAL A C 1
ATOM 2284 O O . VAL A 1 297 ? 36.130 11.587 -58.963 1.00 98.31 297 VAL A O 1
ATOM 2287 N N . SER A 1 298 ? 34.037 10.839 -58.620 1.00 97.75 298 SER A N 1
ATOM 2288 C CA . SER A 1 298 ? 33.808 10.466 -60.019 1.00 97.75 298 SER A CA 1
ATOM 2289 C C . SER A 1 298 ? 33.878 11.673 -60.961 1.00 97.75 298 SER A C 1
ATOM 2291 O O . SER A 1 298 ? 34.529 11.590 -62.001 1.00 97.75 298 SER A O 1
ATOM 2293 N N . ASP A 1 299 ? 33.327 12.819 -60.553 1.00 97.81 299 ASP A N 1
ATOM 2294 C CA . ASP A 1 299 ? 33.415 14.077 -61.297 1.00 97.81 299 ASP A CA 1
ATOM 2295 C C . ASP A 1 299 ? 34.868 14.565 -61.407 1.00 97.81 299 ASP A C 1
ATOM 2297 O O . ASP A 1 299 ? 35.316 14.937 -62.492 1.00 97.81 299 ASP A O 1
ATOM 2301 N N . GLY A 1 300 ? 35.634 14.491 -60.311 1.00 97.81 300 GLY A N 1
ATOM 2302 C CA . GLY A 1 300 ? 37.056 14.844 -60.302 1.00 97.81 300 GLY A CA 1
ATOM 2303 C C . GLY A 1 300 ? 37.910 13.940 -61.197 1.00 97.81 300 GLY A C 1
ATOM 2304 O O . GLY A 1 300 ? 38.817 14.420 -61.875 1.00 97.81 300 GLY A O 1
ATOM 2305 N N . VAL A 1 301 ? 37.605 12.639 -61.266 1.00 98.19 301 VAL A N 1
ATOM 2306 C CA . VAL A 1 301 ? 38.266 11.709 -62.201 1.00 98.19 301 VAL A CA 1
ATOM 2307 C C . VAL A 1 301 ? 37.950 12.081 -63.651 1.00 98.19 301 VAL A C 1
ATOM 2309 O O . VAL A 1 301 ? 38.856 12.096 -64.482 1.00 98.19 301 VAL A O 1
ATOM 2312 N N . ILE A 1 302 ? 36.696 12.431 -63.959 1.00 98.06 302 ILE A N 1
ATOM 2313 C CA . ILE A 1 302 ? 36.293 12.880 -65.301 1.00 98.06 302 ILE A CA 1
ATOM 2314 C C . ILE A 1 302 ? 37.012 14.182 -65.682 1.00 98.06 302 ILE A C 1
ATOM 2316 O O . ILE A 1 302 ? 37.446 14.334 -66.823 1.00 98.06 302 ILE A O 1
ATOM 2320 N N . GLU A 1 303 ? 37.153 15.129 -64.753 1.00 97.69 303 GLU A N 1
ATOM 2321 C CA . GLU A 1 303 ? 37.910 16.364 -64.979 1.00 97.69 303 GLU A CA 1
ATOM 2322 C C . GLU A 1 303 ? 39.397 16.082 -65.224 1.00 97.69 303 GLU A C 1
ATOM 2324 O O . GLU A 1 303 ? 39.964 16.602 -66.185 1.00 97.69 303 GLU A O 1
ATOM 2329 N N . LEU A 1 304 ? 40.008 15.194 -64.433 1.00 97.44 304 LEU A N 1
ATOM 2330 C CA . LEU A 1 304 ? 41.397 14.790 -64.635 1.00 97.44 304 LEU A CA 1
ATOM 2331 C C . LEU A 1 304 ? 41.599 14.152 -66.019 1.00 97.44 304 LEU A C 1
ATOM 2333 O O . LEU A 1 304 ? 42.535 14.526 -66.723 1.00 97.44 304 LEU A O 1
ATOM 2337 N N . MET A 1 305 ? 40.697 13.263 -66.453 1.00 97.12 305 MET A N 1
ATOM 2338 C CA . MET A 1 305 ? 40.738 12.684 -67.803 1.00 97.12 305 MET A CA 1
ATOM 2339 C C . MET A 1 305 ? 40.688 13.763 -68.891 1.00 97.12 305 MET A C 1
ATOM 2341 O O . MET A 1 305 ? 41.518 13.744 -69.795 1.00 97.12 305 MET A O 1
ATOM 2345 N N . LYS A 1 306 ? 39.804 14.762 -68.763 1.00 97.12 306 LYS A N 1
ATOM 2346 C CA . LYS A 1 306 ? 39.751 15.901 -69.699 1.00 97.12 306 LYS A CA 1
ATOM 2347 C C . LYS A 1 306 ? 41.052 16.701 -69.718 1.00 97.12 306 LYS A C 1
ATOM 2349 O O . LYS A 1 306 ? 41.483 17.141 -70.778 1.00 97.12 306 LYS A O 1
ATOM 2354 N N . THR A 1 307 ? 41.683 16.918 -68.561 1.00 96.81 307 THR A N 1
ATOM 2355 C CA . THR A 1 307 ? 42.974 17.623 -68.516 1.00 96.81 307 THR A CA 1
ATOM 2356 C C . THR A 1 307 ? 44.097 16.824 -69.165 1.00 96.81 307 THR A C 1
ATOM 2358 O O . THR A 1 307 ? 44.913 17.421 -69.858 1.00 96.81 307 THR A O 1
ATOM 2361 N N . ILE A 1 308 ? 44.117 15.496 -69.003 1.00 96.25 308 ILE A N 1
ATOM 2362 C CA . ILE A 1 308 ? 45.063 14.611 -69.696 1.00 96.25 308 ILE A CA 1
ATOM 2363 C C . ILE A 1 308 ? 44.848 14.700 -71.210 1.00 96.25 308 ILE A C 1
ATOM 2365 O O . ILE A 1 308 ? 45.810 14.935 -71.927 1.00 96.25 308 ILE A O 1
ATOM 2369 N N . GLU A 1 309 ? 43.603 14.615 -71.688 1.00 95.62 309 GLU A N 1
ATOM 2370 C CA . GLU A 1 309 ? 43.277 14.773 -73.115 1.00 95.62 309 GLU A CA 1
ATOM 2371 C C . GLU A 1 309 ? 43.722 16.143 -73.664 1.00 95.62 309 GLU A C 1
ATOM 2373 O O . GLU A 1 309 ? 44.273 16.235 -74.760 1.00 95.62 309 GLU A O 1
ATOM 2378 N N . LEU A 1 310 ? 43.537 17.219 -72.889 1.00 94.56 310 LEU A N 1
ATOM 2379 C CA . LEU A 1 310 ? 44.032 18.558 -73.232 1.00 94.56 310 LEU A CA 1
ATOM 2380 C C . LEU A 1 310 ? 45.565 18.611 -73.294 1.00 94.56 310 LEU A C 1
ATOM 2382 O O . LEU A 1 310 ? 46.100 19.232 -74.207 1.00 94.56 310 LEU A O 1
ATOM 2386 N N . LEU A 1 311 ? 46.256 17.976 -72.341 1.00 91.62 311 LEU A N 1
ATOM 2387 C CA . LEU A 1 311 ? 47.720 17.891 -72.274 1.00 91.62 311 LEU A CA 1
ATOM 2388 C C . LEU A 1 311 ? 48.305 17.057 -73.422 1.00 91.62 311 LEU A C 1
ATOM 2390 O O . LEU A 1 311 ? 49.317 17.455 -73.988 1.00 91.62 311 LEU A O 1
ATOM 2394 N N . GLU A 1 312 ? 47.665 15.949 -73.797 1.00 92.94 312 GLU A N 1
ATOM 2395 C CA . GLU A 1 312 ? 48.035 15.138 -74.966 1.00 92.94 312 GLU A CA 1
ATOM 2396 C C . GLU A 1 312 ? 47.847 15.905 -76.282 1.00 92.94 312 GLU A C 1
ATOM 2398 O O . GLU A 1 312 ? 48.600 15.704 -77.233 1.00 92.94 312 GLU A O 1
ATOM 2403 N N . GLY A 1 313 ? 46.869 16.815 -76.333 1.00 87.94 313 GLY A N 1
ATOM 2404 C CA . GLY A 1 313 ? 46.651 17.715 -77.464 1.00 87.94 313 GLY A CA 1
ATOM 2405 C C . GLY A 1 313 ? 47.637 18.885 -77.554 1.00 87.94 313 GLY A C 1
ATOM 2406 O O . GLY A 1 313 ? 47.657 19.571 -78.578 1.00 87.94 313 GLY A O 1
ATOM 2407 N N . VAL A 1 314 ? 48.452 19.144 -76.522 1.00 87.62 314 VAL A N 1
ATOM 2408 C CA . VAL A 1 314 ? 49.500 20.171 -76.596 1.00 87.62 314 VAL A CA 1
ATOM 2409 C C . VAL A 1 314 ? 50.611 19.649 -77.510 1.00 87.62 314 VAL A C 1
ATOM 2411 O O . VAL A 1 314 ? 51.135 18.566 -77.246 1.00 87.62 314 VAL A O 1
ATOM 2414 N N . PRO A 1 315 ? 51.019 20.392 -78.556 1.00 87.06 315 PRO A N 1
ATOM 2415 C CA . PRO A 1 315 ? 52.098 19.975 -79.440 1.00 87.06 315 PRO A CA 1
ATOM 2416 C C . PRO A 1 315 ? 53.411 19.944 -78.652 1.00 87.06 315 PRO A C 1
ATOM 2418 O O . PRO A 1 315 ? 54.123 20.941 -78.523 1.00 87.06 315 PRO A O 1
ATOM 2421 N N . SER A 1 316 ? 53.734 18.774 -78.098 1.00 83.19 316 SER A N 1
ATOM 2422 C CA . SER A 1 316 ? 54.958 18.542 -77.329 1.00 83.19 316 SER A CA 1
ATOM 2423 C C . SER A 1 316 ? 56.198 18.881 -78.148 1.00 83.19 316 SER A C 1
ATOM 2425 O O . SER A 1 316 ? 57.205 19.301 -77.592 1.00 83.19 316 SER A O 1
ATOM 2427 N N . GLU A 1 317 ? 56.097 18.731 -79.467 1.00 77.81 317 GLU A N 1
ATOM 2428 C CA . GLU A 1 317 ? 57.138 19.046 -80.435 1.00 77.81 317 GLU A CA 1
ATOM 2429 C C . GLU A 1 317 ? 57.358 20.560 -80.571 1.00 77.81 317 GLU A C 1
ATOM 2431 O O . GLU A 1 317 ? 58.499 21.003 -80.515 1.00 77.81 317 GLU A O 1
ATOM 2436 N N . GLU A 1 318 ? 56.299 21.380 -80.601 1.00 80.25 318 GLU A N 1
ATOM 2437 C CA . GLU A 1 318 ? 56.435 22.848 -80.605 1.00 80.25 318 GLU A CA 1
ATOM 2438 C C . GLU A 1 318 ? 56.991 23.374 -79.275 1.00 80.25 318 GLU A C 1
ATOM 2440 O O . GLU A 1 318 ? 57.817 24.286 -79.256 1.00 80.25 318 GLU A O 1
ATOM 2445 N N . MET A 1 319 ? 56.576 22.790 -78.146 1.00 82.56 319 MET A N 1
ATOM 2446 C CA . MET A 1 319 ? 57.104 23.166 -76.832 1.00 82.56 319 MET A CA 1
ATOM 2447 C C . MET A 1 319 ? 58.564 22.723 -76.654 1.00 82.56 319 MET A C 1
ATOM 2449 O O . MET A 1 319 ? 59.355 23.466 -76.075 1.00 82.56 319 MET A O 1
ATOM 2453 N N . MET A 1 320 ? 58.936 21.547 -77.172 1.00 88.88 320 MET A N 1
ATOM 2454 C CA . MET A 1 320 ? 60.325 21.081 -77.230 1.00 88.88 320 MET A CA 1
ATOM 2455 C C . MET A 1 320 ? 61.166 22.004 -78.112 1.00 88.88 320 MET A C 1
ATOM 2457 O O . MET A 1 320 ? 62.215 22.462 -77.669 1.00 88.88 320 MET A O 1
ATOM 2461 N N . GLN A 1 321 ? 60.659 22.379 -79.287 1.00 87.19 321 GLN A N 1
ATOM 2462 C CA . GLN A 1 321 ? 61.324 23.303 -80.202 1.00 87.19 321 GLN A CA 1
ATOM 2463 C C . GLN A 1 321 ? 61.495 24.703 -79.590 1.00 87.19 321 GLN A C 1
ATOM 2465 O O . GLN A 1 321 ? 62.556 25.312 -79.702 1.00 87.19 321 GLN A O 1
ATOM 2470 N N . TRP A 1 322 ? 60.502 25.198 -78.847 1.00 88.50 322 TRP A N 1
ATOM 2471 C CA . TRP A 1 322 ? 60.628 26.442 -78.081 1.00 88.50 322 TRP A CA 1
ATOM 2472 C C . TRP A 1 322 ? 61.655 26.336 -76.936 1.00 88.50 322 TRP A C 1
ATOM 2474 O O . TRP A 1 322 ? 62.391 27.290 -76.657 1.00 88.50 322 TRP A O 1
ATOM 2484 N N . MET A 1 323 ? 61.739 25.179 -76.270 1.00 90.88 323 MET A N 1
ATOM 2485 C CA . MET A 1 323 ? 62.765 24.911 -75.255 1.00 90.88 323 MET A CA 1
ATOM 2486 C C . MET A 1 323 ? 64.170 24.900 -75.869 1.00 90.88 323 MET A C 1
ATOM 2488 O O . MET A 1 323 ? 65.070 25.533 -75.322 1.00 90.88 323 MET A O 1
ATOM 2492 N N . GLU A 1 324 ? 64.352 24.251 -77.020 1.00 90.31 324 GLU A N 1
ATOM 2493 C CA . GLU A 1 324 ? 65.615 24.251 -77.768 1.00 90.31 324 GLU A CA 1
ATOM 2494 C C . GLU A 1 324 ? 66.021 25.675 -78.179 1.00 90.31 324 GLU A C 1
ATOM 2496 O O . GLU A 1 324 ? 67.154 26.093 -77.934 1.00 90.31 324 GLU A O 1
ATOM 2501 N N . ASP A 1 325 ? 65.078 26.470 -78.691 1.00 88.25 325 ASP A N 1
ATOM 2502 C CA . ASP A 1 325 ? 65.305 27.866 -79.077 1.00 88.25 325 ASP A CA 1
ATOM 2503 C C . ASP A 1 325 ? 65.705 28.765 -77.895 1.00 88.25 325 ASP A C 1
ATOM 2505 O O . ASP A 1 325 ? 66.534 29.672 -78.034 1.00 88.25 325 ASP A O 1
ATOM 2509 N N . THR A 1 326 ? 65.102 28.571 -76.720 1.00 89.19 326 THR A N 1
ATOM 2510 C CA . THR A 1 326 ? 65.403 29.378 -75.524 1.00 89.19 326 THR A CA 1
ATOM 2511 C C . THR A 1 326 ? 66.705 28.957 -74.851 1.00 89.19 326 THR A C 1
ATOM 2513 O O . THR A 1 326 ? 67.474 29.835 -74.450 1.00 89.19 326 THR A O 1
ATOM 2516 N N . VAL A 1 327 ? 67.001 27.654 -74.791 1.00 89.12 327 VAL A N 1
ATOM 2517 C CA . VAL A 1 327 ? 68.304 27.135 -74.347 1.00 89.12 327 VAL A CA 1
ATOM 2518 C C . VAL A 1 327 ? 69.405 27.647 -75.269 1.00 89.12 327 VAL A C 1
ATOM 2520 O O . VAL A 1 327 ? 70.357 28.244 -74.775 1.00 89.12 327 VAL A O 1
ATOM 2523 N N . GLY A 1 328 ? 69.229 27.549 -76.591 1.00 82.69 328 GLY A N 1
ATOM 2524 C CA . GLY A 1 328 ? 70.187 28.075 -77.564 1.00 82.69 328 GLY A CA 1
ATOM 2525 C C . GLY A 1 328 ? 70.435 29.582 -77.413 1.00 82.69 328 GLY A C 1
ATOM 2526 O O . GLY A 1 328 ? 71.577 30.036 -77.489 1.00 82.69 328 GLY A O 1
ATOM 2527 N N . LYS A 1 329 ? 69.395 30.377 -77.113 1.00 81.88 329 LYS A N 1
ATOM 2528 C CA . LYS A 1 329 ? 69.534 31.823 -76.833 1.00 81.88 329 LYS A CA 1
ATOM 2529 C C . LYS A 1 329 ? 70.273 32.121 -75.522 1.00 81.88 329 LYS A C 1
ATOM 2531 O O . LYS A 1 329 ? 71.043 33.077 -75.473 1.00 81.88 329 LYS A O 1
ATOM 2536 N N . LEU A 1 330 ? 70.061 31.334 -74.467 1.00 78.06 330 LEU A N 1
ATOM 2537 C CA . LEU A 1 330 ? 70.750 31.479 -73.174 1.00 78.06 330 LEU A CA 1
ATOM 2538 C C . LEU A 1 330 ? 72.208 31.014 -73.232 1.00 78.06 330 LEU A C 1
ATOM 2540 O O . LEU A 1 330 ? 73.081 31.644 -72.636 1.00 78.06 330 LEU A O 1
ATOM 2544 N N . GLU A 1 331 ? 72.476 29.939 -73.965 1.00 74.44 331 GLU A N 1
ATOM 2545 C CA . GLU A 1 331 ? 73.821 29.416 -74.193 1.00 74.44 331 GLU A CA 1
ATOM 2546 C C . GLU A 1 331 ? 74.632 30.381 -75.072 1.00 74.44 331 GLU A C 1
ATOM 2548 O O . GLU A 1 331 ? 75.788 30.675 -74.768 1.00 74.44 331 GLU A O 1
ATOM 2553 N N . GLY A 1 332 ? 73.979 31.006 -76.061 1.00 66.00 332 GLY A N 1
ATOM 2554 C CA . GLY A 1 332 ? 74.541 32.108 -76.845 1.00 66.00 332 GLY A CA 1
ATOM 2555 C C . GLY A 1 332 ? 74.787 33.400 -76.050 1.00 66.00 332 GLY A C 1
ATOM 2556 O O . GLY A 1 332 ? 75.717 34.130 -76.371 1.00 66.00 332 GLY A O 1
ATOM 2557 N N . ALA A 1 333 ? 74.013 33.678 -74.994 1.00 59.34 333 ALA A N 1
ATOM 2558 C CA . ALA A 1 333 ? 74.192 34.854 -74.130 1.00 59.34 333 ALA A CA 1
ATOM 2559 C C . ALA A 1 333 ? 75.215 34.652 -72.990 1.00 59.34 333 ALA A C 1
ATOM 2561 O O . ALA A 1 333 ? 75.591 35.618 -72.325 1.00 59.34 333 ALA A O 1
ATOM 2562 N N . ARG A 1 334 ? 75.654 33.409 -72.732 1.00 54.94 334 ARG A N 1
ATOM 2563 C CA . ARG A 1 334 ? 76.660 33.065 -71.706 1.00 54.94 334 ARG A CA 1
ATOM 2564 C C . ARG A 1 334 ? 78.079 32.921 -72.272 1.00 54.94 334 ARG A C 1
ATOM 2566 O O . ARG A 1 334 ? 79.023 32.746 -71.501 1.00 54.94 334 ARG A O 1
ATOM 2573 N N . ALA A 1 335 ? 78.238 33.011 -73.588 1.00 55.12 335 ALA A N 1
ATOM 2574 C CA . ALA A 1 335 ? 79.538 33.191 -74.217 1.00 55.12 335 ALA A CA 1
ATOM 2575 C C . ALA A 1 335 ? 79.926 34.691 -74.155 1.00 55.12 335 ALA A C 1
ATOM 2577 O O . ALA A 1 335 ? 79.106 35.518 -74.552 1.00 55.12 335 ALA A O 1
ATOM 2578 N N . PRO A 1 336 ? 81.101 35.045 -73.593 1.00 54.28 336 PRO A N 1
ATOM 2579 C CA . PRO A 1 336 ? 81.506 36.425 -73.295 1.00 54.28 336 PRO A CA 1
ATOM 2580 C C . PRO A 1 336 ? 81.772 37.303 -74.522 1.00 54.28 336 PRO A C 1
ATOM 2582 O O . PRO A 1 336 ? 82.212 36.759 -75.562 1.00 54.28 336 PRO A O 1
#

Radius of gyration: 50.62 Å; Cα contacts (8 Å, |Δi|>4): 43; chains: 1; bounding box: 121×99×143 Å

Secondary structure (DSSP, 8-state):
-----PPP-----PPPPPPPP------PPP---------TT---PPPP--PPPP----PPPPPP------PPPP--------PPPP-------------------------PPPP------GGGSSSS--PPPP----S-----HHHHHHHHHHHHHHHHHHHSS-HHHHHHH-HHHHHH-HHHHHHHHHHHHHHHHHHHHHHHHHHHHHTTHHHHHHHHHHHHHHHHHHHHHSSS-----TT--HHHHHHHHHHHHHHHHHHHHHHHHHHHHHHHHHHHHHHHHHHHHHHHHHHHHHHHHHHHHHHHHHHHTS-HHHHHHHHHHHHHHHHHHS--

Solvent-accessible surface area (backbone atoms only — not comparable to full-atom values): 22312 Å² total; per-residue (Å²): 136,88,82,86,79,82,80,83,86,79,81,82,80,74,78,81,82,75,83,74,77,81,76,78,82,75,76,70,76,80,75,78,77,74,84,75,89,76,75,95,74,78,81,79,76,82,85,82,86,80,82,82,81,82,89,76,86,83,79,88,80,89,84,78,90,81,91,79,91,81,83,87,85,87,81,82,90,81,91,79,90,79,85,86,83,86,82,90,80,90,81,86,89,85,83,87,83,89,88,82,88,84,94,78,92,79,83,92,73,86,84,79,79,77,82,84,78,80,78,75,53,81,77,63,66,74,76,56,75,81,78,78,75,86,78,85,86,82,62,92,78,76,37,43,73,67,42,53,53,52,50,52,51,48,52,52,50,44,53,51,62,50,55,72,65,50,69,66,60,51,34,70,74,37,52,74,55,44,72,77,39,50,70,58,53,51,52,51,49,54,52,49,37,52,52,50,42,50,51,54,50,52,55,50,51,52,48,37,61,74,67,41,44,45,66,53,48,35,52,53,51,50,53,52,52,54,49,51,57,45,59,74,73,45,97,75,75,98,64,89,58,97,84,63,52,71,66,57,53,53,47,62,68,46,44,63,58,51,52,52,53,49,53,51,54,51,51,54,50,50,53,52,51,52,52,50,52,52,51,52,52,50,52,51,52,50,51,52,52,48,52,52,49,52,50,53,51,53,52,51,51,54,51,51,52,51,51,50,55,54,56,70,67,45,60,62,64,60,56,48,50,51,48,51,54,50,50,52,52,52,58,61,67,69,56,132

Mean predicted aligned error: 19.74 Å

pLDDT: mean 74.62, std 22.49, range [36.75, 98.56]

Foldseek 3Di:
DDDDDDDDDDPPPDDDDDDDDPDPPPPDPPDPDDPPPDPPDDPDDDDDDDDDDDDDDDDDDDDDDDDDDDDDDDDDDDDDDDDDDDDDDDDDDDDDDDDDDDDDDDDDDDDDDDDPDPDDDPVRVVPDDPDDDDDPPDDPQPLDPVVVVVLVVQLVVLLVVLPPDDLVNVCVVPVVCCVPCVPVSVVCSVVVSVVSSVVSSVVVVVVCVVVVVSNVVSVVVVVVVVVVVCVVVDVDDPDDDPPDDVVVVVCVVCVVVVVVVVVVVVVVVVVVVVVVVVVVVVVVVVVVVVVVVVVVVVVVVVVVVVVVVVVVPPPVVVVVVVVVVVVVVVVVVPPD

Sequence (336 aa):
MPVQRTPPHRVNQRPPPSPRPTEVDMTLPPTSRAFQTSNPGVRRTPPPGTEPPPSSAMTPQPNLLVPSDMRPIIENDSSVGIPPAHIQSSTPPPAEPVSQAQKTPSPLTPIRKPPQSTKKTPAQVLDEPAVPVPIEAGATEDWGKRYEITLDTLELAVRAGTQKWTVKNIEQSFPTLAGSHKSAIEAVYISSAQKMRHKIMEEALGLFEHYKVGPALQAIDQVVLDARSKASSAGRPDAWRPNMSPYVLMAATNLPMYDEAYARLRAEYLELHDDCRSRFASVRAKQNALAEMETSVSDGVIELMKTIELLEGVPSEEMMQWMEDTVGKLEGARAP